Protein AF-A0A3N5NKW2-F1 (afdb_monomer)

Nearest PDB structures (fol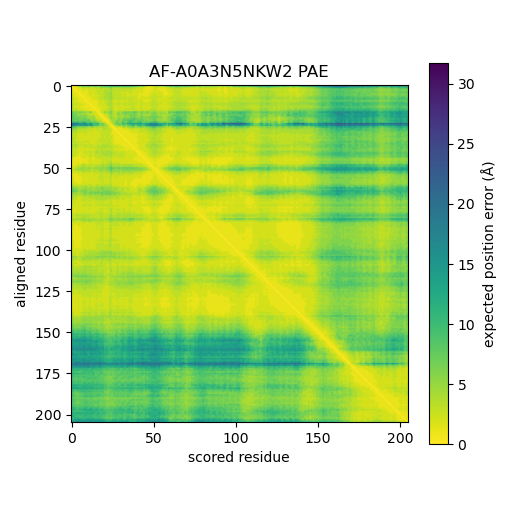dseek):
  5xxs-assembly1_A  TM=6.869E-01  e=3.357E-03  Bacillus subtilis subsp. subtilis str. 168
  2vbq-assembly1_A  TM=6.464E-01  e=7.552E-03  Salmonella enterica
  2pdo-assembly1_A  TM=6.530E-01  e=1.908E-02  Shigella flexneri 2a str. 2457T
  4qvt-assembly2_D  TM=5.833E-01  e=1.272E-02  Escherichia coli K-12

Foldseek 3Di:
DDKDQADPVCLVVVQVVLCVQPLNPCHSVNVVVCVVQCQQPSLQKMFDDDPNDTFKIWTFGDHSPDPAGAETADIDGDPVDPLSLVVSLVNLLVNQVVRVVVPDPDRHYYDGDHDPPLVVDPVSVVSVVSVQSSCVSNPRDDDDDDDDDDDDCVVPDDPDDPVDDDDDDPDCVVQLVVQLVCLVVDPPVVSVVCCVVPNSNVSSD

Solvent-accessible surface area (backbone atoms only — not comparable to full-atom values): 12135 Å² total; per-residue (Å²): 116,50,75,44,71,48,53,85,87,42,51,69,63,48,46,66,48,38,68,64,42,88,70,54,71,50,37,52,67,55,46,53,50,32,40,74,62,40,22,41,37,53,94,38,24,29,34,29,33,44,98,94,36,81,46,30,40,37,39,25,34,24,58,69,88,47,98,51,57,52,33,33,60,44,79,44,54,44,86,88,47,90,57,43,28,63,54,47,14,51,43,47,38,54,48,49,51,52,44,45,74,75,66,44,91,66,78,52,46,79,60,82,67,72,63,88,71,38,82,78,37,71,66,56,39,54,62,48,50,37,49,52,52,8,39,40,71,46,70,52,76,82,87,85,88,79,89,85,82,84,87,57,80,91,77,60,75,80,80,80,64,89,89,62,84,91,74,90,73,98,54,65,69,63,55,34,54,48,42,42,58,57,56,61,86,46,87,49,63,69,60,48,52,42,30,71,76,60,29,56,74,57,65,37,106

Structure (mmCIF, N/CA/C/O backbone):
data_AF-A0A3N5NKW2-F1
#
_entry.id   AF-A0A3N5NKW2-F1
#
loop_
_atom_site.group_PDB
_atom_site.id
_atom_site.type_symbol
_atom_site.label_atom_id
_atom_site.label_alt_id
_atom_site.label_comp_id
_atom_site.label_asym_id
_atom_site.label_entity_id
_atom_site.label_seq_id
_atom_site.pdbx_PDB_ins_code
_atom_site.Cartn_x
_atom_site.Cartn_y
_atom_site.Cartn_z
_atom_site.occupancy
_atom_site.B_iso_or_equiv
_atom_site.auth_seq_id
_atom_site.auth_comp_id
_atom_site.auth_asym_id
_atom_site.auth_atom_id
_atom_site.pdbx_PDB_model_num
ATOM 1 N N . MET A 1 1 ? 8.503 -0.235 -23.842 1.00 88.69 1 MET A N 1
ATOM 2 C CA . MET A 1 1 ? 8.052 -0.048 -22.448 1.00 88.69 1 MET A CA 1
ATOM 3 C C . MET A 1 1 ? 9.092 -0.641 -21.513 1.00 88.69 1 MET A C 1
ATOM 5 O O . MET A 1 1 ? 9.541 -1.749 -21.779 1.00 88.69 1 MET A O 1
ATOM 9 N N . VAL A 1 2 ? 9.480 0.082 -20.465 1.00 95.50 2 VAL A N 1
ATOM 10 C CA . VAL A 1 2 ? 10.465 -0.337 -19.455 1.00 95.50 2 VAL A CA 1
ATOM 11 C C . VAL A 1 2 ? 9.835 -0.191 -18.075 1.00 95.50 2 VAL A C 1
ATOM 13 O O . VAL A 1 2 ? 9.188 0.818 -17.815 1.00 95.50 2 VAL A O 1
ATOM 16 N N . VAL A 1 3 ? 10.021 -1.187 -17.207 1.00 97.62 3 VAL A N 1
ATOM 17 C CA . VAL A 1 3 ? 9.674 -1.104 -15.781 1.00 97.62 3 VAL A CA 1
ATOM 18 C C . VAL A 1 3 ? 10.971 -0.986 -14.991 1.00 97.62 3 VAL A C 1
ATOM 20 O O . VAL A 1 3 ? 11.879 -1.791 -15.195 1.00 97.62 3 VAL A O 1
ATOM 23 N N . ARG A 1 4 ? 11.075 0.020 -14.123 1.00 96.81 4 ARG A N 1
ATOM 24 C CA . ARG A 1 4 ? 12.290 0.316 -13.349 1.00 96.81 4 ARG A CA 1
ATOM 25 C C . ARG A 1 4 ? 11.954 0.932 -11.994 1.00 96.81 4 ARG A C 1
ATOM 27 O O . ARG A 1 4 ? 10.860 1.468 -11.822 1.00 96.81 4 ARG A O 1
ATOM 34 N N . SER A 1 5 ? 12.912 0.905 -11.071 1.00 96.88 5 SER A N 1
ATOM 35 C CA . SER A 1 5 ? 12.858 1.761 -9.887 1.00 96.88 5 SER A CA 1
ATOM 36 C C . SER A 1 5 ? 12.960 3.234 -10.296 1.00 96.88 5 SER A C 1
ATOM 38 O O . SER A 1 5 ? 13.561 3.581 -11.326 1.00 96.88 5 SER A O 1
ATOM 40 N N . ALA A 1 6 ? 12.352 4.103 -9.501 1.00 96.25 6 ALA A N 1
ATOM 41 C CA . ALA A 1 6 ? 12.477 5.538 -9.663 1.00 96.25 6 ALA A CA 1
ATOM 42 C C . ALA A 1 6 ? 13.895 6.017 -9.312 1.00 96.25 6 ALA A C 1
ATOM 44 O O . ALA A 1 6 ? 14.676 5.324 -8.656 1.00 96.25 6 ALA A O 1
ATOM 45 N N . VAL A 1 7 ? 14.221 7.218 -9.776 1.00 95.69 7 VAL A N 1
ATOM 46 C CA . VAL A 1 7 ? 15.420 7.969 -9.392 1.00 95.69 7 VAL A CA 1
ATOM 47 C C . VAL A 1 7 ? 15.018 9.369 -8.942 1.00 95.69 7 VAL A C 1
ATOM 49 O O . VAL A 1 7 ? 13.912 9.820 -9.224 1.00 95.69 7 VAL A O 1
ATOM 52 N N . GLU A 1 8 ? 15.923 10.095 -8.288 1.00 92.69 8 GLU A N 1
ATOM 53 C CA . GLU A 1 8 ? 15.631 11.422 -7.725 1.00 92.69 8 GLU A CA 1
ATOM 54 C C . GLU A 1 8 ? 15.011 12.409 -8.729 1.00 92.69 8 GLU A C 1
ATOM 56 O O . GLU A 1 8 ? 14.120 13.178 -8.378 1.00 92.69 8 GLU A O 1
ATOM 61 N N . SER A 1 9 ? 15.417 12.358 -10.001 1.00 93.00 9 SER A N 1
ATOM 62 C CA . SER A 1 9 ? 14.866 13.225 -11.051 1.00 93.00 9 SER A CA 1
ATOM 63 C C . SER A 1 9 ? 13.426 12.892 -11.461 1.00 93.00 9 SER A C 1
ATOM 65 O O . SER A 1 9 ? 12.826 13.646 -12.223 1.00 93.00 9 SER A O 1
ATOM 67 N N . ASP A 1 10 ? 12.857 11.774 -11.003 1.00 93.25 10 ASP A N 1
ATOM 68 C CA . ASP A 1 10 ? 11.471 11.406 -11.297 1.00 93.25 10 ASP A CA 1
ATOM 69 C C . ASP A 1 10 ? 10.459 12.104 -10.379 1.00 93.25 10 ASP A C 1
ATOM 71 O O . ASP A 1 10 ? 9.272 12.097 -10.691 1.00 93.25 10 ASP A O 1
ATOM 75 N N . HIS A 1 11 ? 10.889 12.737 -9.284 1.00 89.06 11 HIS A N 1
ATOM 76 C CA . HIS A 1 11 ? 9.992 13.290 -8.264 1.00 89.06 11 HIS A CA 1
ATOM 77 C C . HIS A 1 11 ? 8.928 14.251 -8.798 1.00 89.06 11 HIS A C 1
ATOM 79 O O . HIS A 1 11 ? 7.754 14.110 -8.459 1.00 89.06 11 HIS A O 1
ATOM 85 N N . ASP A 1 12 ? 9.298 15.181 -9.678 1.00 88.19 12 ASP A N 1
ATOM 86 C CA . ASP A 1 12 ? 8.335 16.126 -10.257 1.00 88.19 12 ASP A CA 1
ATOM 87 C C . ASP A 1 12 ? 7.308 15.417 -11.146 1.00 88.19 12 ASP A C 1
ATOM 89 O O . ASP A 1 12 ? 6.119 15.747 -11.140 1.00 88.19 12 ASP A O 1
ATOM 93 N N . ARG A 1 13 ? 7.751 14.391 -11.881 1.00 89.12 13 ARG A N 1
ATOM 94 C CA . ARG A 1 13 ? 6.866 13.547 -12.694 1.00 89.12 13 ARG A CA 1
ATOM 95 C C . ARG A 1 13 ? 5.949 12.725 -11.798 1.00 89.12 13 ARG A C 1
ATOM 97 O O . ARG A 1 13 ? 4.785 12.542 -12.148 1.00 89.12 13 ARG A O 1
ATOM 104 N N . ILE A 1 14 ? 6.461 12.284 -10.646 1.00 89.88 14 ILE A N 1
ATOM 105 C CA . ILE A 1 14 ? 5.705 11.524 -9.661 1.00 89.88 14 ILE A CA 1
ATOM 106 C C . ILE A 1 14 ? 4.586 12.377 -9.056 1.00 89.88 14 ILE A C 1
ATOM 108 O O . ILE A 1 14 ? 3.404 12.048 -9.149 1.00 89.88 14 ILE A O 1
ATOM 112 N N . LEU A 1 15 ? 4.946 13.550 -8.543 1.00 87.88 15 LEU A N 1
ATOM 113 C CA . LEU A 1 15 ? 4.010 14.528 -7.994 1.00 87.88 15 LEU A CA 1
ATOM 114 C C . LEU A 1 15 ? 2.903 14.910 -8.983 1.00 87.88 15 LEU A C 1
ATOM 116 O O . LEU A 1 15 ? 1.733 15.000 -8.605 1.00 87.88 15 LEU A O 1
ATOM 120 N N . ALA A 1 16 ? 3.257 15.116 -10.254 1.00 84.44 16 ALA A N 1
ATOM 121 C CA . ALA A 1 16 ? 2.301 15.497 -11.286 1.00 84.44 16 ALA A CA 1
ATOM 122 C C . ALA A 1 16 ? 1.252 14.412 -11.587 1.00 84.44 16 ALA A C 1
ATOM 124 O O . ALA A 1 16 ? 0.147 14.765 -12.017 1.00 84.44 16 ALA A O 1
ATOM 125 N N . PHE A 1 17 ? 1.570 13.123 -11.391 1.00 82.62 17 PHE A N 1
ATOM 126 C CA . PHE A 1 17 ? 0.600 12.039 -11.581 1.00 82.62 17 PHE A CA 1
ATOM 127 C C . PHE A 1 17 ? -0.211 11.756 -10.316 1.00 82.62 17 PHE A C 1
ATOM 129 O O . PHE A 1 17 ? -1.401 11.487 -10.438 1.00 82.62 17 PHE A O 1
ATOM 136 N N . ILE A 1 18 ? 0.392 11.825 -9.122 1.00 81.19 18 ILE A N 1
ATOM 137 C CA . ILE A 1 18 ? -0.292 11.525 -7.850 1.00 81.19 18 ILE A CA 1
ATOM 138 C C . ILE A 1 18 ? -1.518 12.422 -7.683 1.00 81.19 18 ILE A C 1
ATOM 140 O O . ILE A 1 18 ? -2.598 11.957 -7.337 1.00 81.19 18 ILE A O 1
ATOM 144 N N . ALA A 1 19 ? -1.387 13.691 -8.073 1.00 76.75 19 ALA A N 1
ATOM 145 C CA . ALA A 1 19 ? -2.485 14.652 -8.096 1.00 76.75 19 ALA A CA 1
ATOM 146 C C . ALA A 1 19 ? -3.667 14.269 -9.020 1.00 76.75 19 ALA A C 1
ATOM 148 O O . ALA A 1 19 ? -4.689 14.951 -9.004 1.00 76.75 19 ALA A O 1
ATOM 149 N N . ARG A 1 20 ? -3.533 13.230 -9.855 1.00 79.44 20 ARG A N 1
ATOM 150 C CA . ARG A 1 20 ? -4.539 12.772 -10.827 1.00 79.44 20 ARG A CA 1
ATOM 151 C C . ARG A 1 20 ? -5.111 11.391 -10.513 1.00 79.44 20 ARG A C 1
ATOM 153 O O . ARG A 1 20 ? -5.942 10.923 -11.288 1.00 79.44 20 ARG A O 1
ATOM 160 N N . ASP A 1 21 ? -4.657 10.709 -9.461 1.00 81.38 21 ASP A N 1
ATOM 161 C CA . ASP A 1 21 ? -5.207 9.396 -9.114 1.00 81.38 21 ASP A CA 1
ATOM 162 C C . ASP A 1 21 ? -6.668 9.550 -8.649 1.00 81.38 21 ASP A C 1
ATOM 164 O O . ASP A 1 21 ? -6.909 10.224 -7.645 1.00 81.38 21 ASP A O 1
ATOM 168 N N . PRO A 1 22 ? -7.656 8.944 -9.338 1.00 78.44 22 PRO A N 1
ATOM 169 C CA . PRO A 1 22 ? -9.068 9.087 -8.980 1.00 78.44 22 PRO A CA 1
ATOM 170 C C . PRO A 1 22 ? -9.425 8.486 -7.614 1.00 78.44 22 PRO A C 1
ATOM 172 O O . PRO A 1 22 ? -10.429 8.888 -7.027 1.00 78.44 22 PRO A O 1
ATOM 175 N N . ILE A 1 23 ? -8.619 7.549 -7.095 1.00 81.44 23 ILE A N 1
ATOM 176 C CA . ILE A 1 23 ? -8.811 7.001 -5.744 1.00 81.44 23 ILE A CA 1
ATOM 177 C C . ILE A 1 23 ? -8.229 7.946 -4.677 1.00 81.44 23 ILE A C 1
ATOM 179 O O . ILE A 1 23 ? -8.793 8.064 -3.592 1.00 81.44 23 ILE A O 1
ATOM 183 N N . GLY A 1 24 ? -7.165 8.686 -5.014 1.00 63.66 24 GLY A N 1
ATOM 184 C CA . GLY A 1 24 ? -6.829 9.970 -4.388 1.00 63.66 24 GLY A CA 1
ATOM 185 C C . GLY A 1 24 ? -6.471 9.954 -2.901 1.00 63.66 24 GLY A C 1
ATOM 186 O O . GLY A 1 24 ? -6.660 10.972 -2.240 1.00 63.66 24 GLY A O 1
ATOM 187 N N . TRP A 1 25 ? -5.981 8.837 -2.352 1.00 72.31 25 TRP A N 1
ATOM 188 C CA . TRP A 1 25 ? -5.558 8.804 -0.944 1.00 72.31 25 TRP A CA 1
ATOM 189 C C . TRP A 1 25 ? -4.237 9.539 -0.703 1.00 72.31 25 TRP A C 1
ATOM 191 O O . TRP A 1 25 ? -4.099 10.287 0.263 1.00 72.31 25 TRP A O 1
ATOM 201 N N . VAL A 1 26 ? -3.262 9.338 -1.588 1.00 82.62 26 VAL A N 1
ATOM 202 C CA . VAL A 1 26 ? -2.010 10.091 -1.560 1.00 82.62 26 VAL A CA 1
ATOM 203 C C . VAL A 1 26 ? -2.223 11.330 -2.416 1.00 82.62 26 VAL A C 1
ATOM 205 O O . VAL A 1 26 ? -2.318 11.226 -3.632 1.00 82.62 26 VAL A O 1
ATOM 208 N N . ASP A 1 27 ? -2.328 12.499 -1.796 1.00 85.88 27 ASP A N 1
ATOM 209 C CA . ASP A 1 27 ? -2.271 13.775 -2.508 1.00 85.88 27 ASP A CA 1
ATOM 210 C C . ASP A 1 27 ? -0.823 14.291 -2.598 1.00 85.88 27 ASP A C 1
ATOM 212 O O . ASP A 1 27 ? 0.122 13.700 -2.064 1.00 85.88 27 ASP A O 1
ATOM 216 N N . ALA A 1 28 ? -0.624 15.410 -3.300 1.00 87.25 28 ALA A N 1
ATOM 217 C CA . ALA A 1 28 ? 0.707 15.985 -3.483 1.00 87.25 28 ALA A CA 1
ATOM 218 C C . ALA A 1 28 ? 1.377 16.372 -2.150 1.00 87.25 28 ALA A C 1
ATOM 220 O O . ALA A 1 28 ? 2.593 16.241 -2.015 1.00 87.25 28 ALA A O 1
ATOM 221 N N . ASP A 1 29 ? 0.610 16.829 -1.161 1.00 89.75 29 ASP A N 1
ATOM 222 C CA . ASP A 1 29 ? 1.150 17.270 0.129 1.00 89.75 29 ASP A CA 1
ATOM 223 C C . ASP A 1 29 ? 1.523 16.086 1.025 1.00 89.75 29 ASP A C 1
ATOM 225 O O . ASP A 1 29 ? 2.550 16.107 1.709 1.00 89.75 29 ASP A O 1
ATOM 229 N N . THR A 1 30 ? 0.730 15.020 0.987 1.00 90.25 30 THR A N 1
ATOM 230 C CA . THR A 1 30 ? 1.016 13.735 1.628 1.00 90.25 30 THR A CA 1
ATOM 231 C C . THR A 1 30 ? 2.250 13.098 1.013 1.00 90.25 30 THR A C 1
ATOM 233 O O . THR A 1 30 ? 3.154 12.711 1.753 1.00 90.25 30 THR A O 1
ATOM 236 N N . TYR A 1 31 ? 2.361 13.096 -0.319 1.00 90.88 31 TYR A N 1
ATOM 237 C CA . TYR A 1 31 ? 3.562 12.609 -0.986 1.00 90.88 31 TYR A CA 1
ATOM 238 C C . TYR A 1 31 ? 4.813 13.382 -0.560 1.00 90.88 31 TYR A C 1
ATOM 24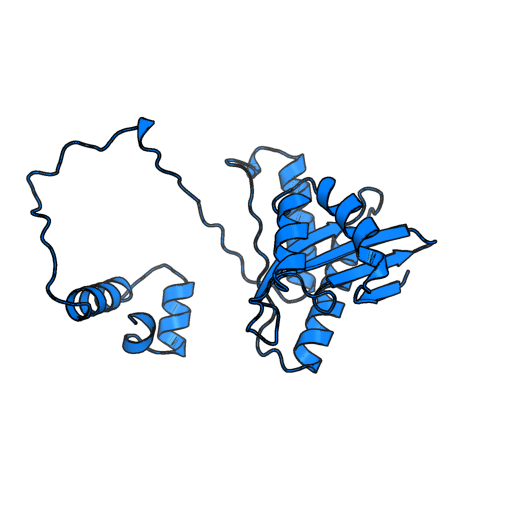0 O O . TYR A 1 31 ? 5.786 12.766 -0.133 1.00 90.88 31 TYR A O 1
ATOM 248 N N . ARG A 1 32 ? 4.796 14.724 -0.601 1.00 91.94 32 ARG A N 1
ATOM 249 C CA . ARG A 1 32 ? 5.953 15.539 -0.175 1.00 91.94 32 ARG A CA 1
ATOM 250 C C . ARG A 1 32 ? 6.321 15.308 1.285 1.00 91.94 32 ARG A C 1
ATOM 252 O O . ARG A 1 32 ? 7.508 15.239 1.604 1.00 91.94 32 ARG A O 1
ATOM 259 N N . ARG A 1 33 ? 5.331 15.183 2.178 1.00 93.56 33 ARG A N 1
ATOM 260 C CA . ARG A 1 33 ? 5.580 14.861 3.593 1.00 93.56 33 ARG A CA 1
ATOM 261 C C . ARG A 1 33 ? 6.301 13.529 3.738 1.00 93.56 33 ARG A C 1
ATOM 263 O O . ARG A 1 33 ? 7.323 13.491 4.416 1.00 93.56 33 ARG A O 1
ATOM 270 N N . TYR A 1 34 ? 5.797 12.471 3.106 1.00 93.62 34 TYR A N 1
ATOM 271 C CA . TYR A 1 34 ? 6.383 11.139 3.242 1.00 93.62 34 TYR A CA 1
ATOM 272 C C . TYR A 1 34 ? 7.701 10.976 2.496 1.00 93.62 34 TYR A C 1
ATOM 274 O O . TYR A 1 34 ? 8.575 10.251 2.962 1.00 93.62 34 TYR A O 1
ATOM 282 N N . GLN A 1 35 ? 7.901 11.702 1.402 1.00 92.56 35 GLN A N 1
ATOM 283 C CA . GLN A 1 35 ? 9.210 11.842 0.776 1.00 92.56 35 GLN A CA 1
ATOM 284 C C . GLN A 1 35 ? 10.199 12.505 1.751 1.00 92.56 35 GLN A C 1
ATOM 286 O O . GLN A 1 35 ? 11.269 11.965 2.011 1.00 92.56 35 GLN A O 1
ATOM 291 N N . THR A 1 36 ? 9.821 13.641 2.351 1.00 93.44 36 THR A N 1
ATOM 292 C CA . THR A 1 36 ? 10.682 14.394 3.285 1.00 93.44 36 THR A CA 1
ATOM 293 C C . THR A 1 36 ? 11.012 13.590 4.542 1.00 93.44 36 THR A C 1
ATOM 295 O O . THR A 1 36 ? 12.128 13.673 5.047 1.00 93.44 36 THR A O 1
ATOM 298 N N . SER A 1 37 ? 10.065 12.798 5.054 1.00 94.00 37 SER A N 1
ATOM 299 C CA . SER A 1 37 ? 10.305 11.933 6.213 1.00 94.00 37 SER A CA 1
ATOM 300 C C . SER A 1 37 ? 11.121 10.682 5.880 1.00 94.00 37 SER A C 1
ATOM 302 O O . SER A 1 37 ? 11.513 9.976 6.804 1.00 94.00 37 SER A O 1
ATOM 304 N N . GLY A 1 38 ? 11.357 10.380 4.598 1.00 92.44 38 GLY A N 1
ATOM 305 C CA . GLY A 1 38 ? 11.975 9.130 4.144 1.00 92.44 38 GLY A CA 1
ATOM 306 C C . GLY A 1 38 ? 11.023 7.930 4.141 1.00 92.44 38 GLY A C 1
ATOM 307 O O . GLY A 1 38 ? 11.448 6.803 3.904 1.00 92.44 38 GLY A O 1
ATOM 308 N N . SER A 1 39 ? 9.731 8.147 4.391 1.00 94.81 39 SER A N 1
ATOM 309 C CA . SER A 1 39 ? 8.722 7.086 4.350 1.00 94.81 39 SER A CA 1
ATOM 310 C C . SER A 1 39 ? 8.408 6.615 2.927 1.00 94.81 39 SER A C 1
ATOM 312 O O . SER A 1 39 ? 8.133 5.433 2.721 1.00 94.81 39 SER A O 1
ATOM 314 N N . TYR A 1 40 ? 8.508 7.523 1.952 1.00 93.44 40 TYR A N 1
ATOM 315 C CA . TYR A 1 40 ? 8.538 7.234 0.516 1.00 93.44 40 TYR A CA 1
ATOM 316 C C . TYR A 1 40 ? 9.969 7.376 -0.002 1.00 93.44 40 TYR A C 1
ATOM 318 O O . TYR A 1 40 ? 10.299 8.324 -0.714 1.00 93.44 40 TYR A O 1
ATOM 326 N N . GLY A 1 41 ? 10.835 6.446 0.404 1.00 91.81 41 GLY A N 1
ATOM 327 C CA . GLY A 1 41 ? 12.175 6.326 -0.165 1.00 91.81 41 GLY A CA 1
ATOM 328 C C . GLY A 1 41 ? 12.105 6.095 -1.675 1.00 91.81 41 GLY A C 1
ATOM 329 O O . GLY A 1 41 ? 11.216 5.396 -2.163 1.00 91.81 41 GLY A O 1
ATOM 330 N N . ILE A 1 42 ? 13.026 6.686 -2.437 1.00 91.94 42 ILE A N 1
ATOM 331 C CA . ILE A 1 42 ? 13.021 6.560 -3.903 1.00 91.94 42 ILE A CA 1
ATOM 332 C C . ILE A 1 42 ? 13.220 5.106 -4.366 1.00 91.94 42 ILE A C 1
ATOM 334 O O . ILE A 1 42 ? 12.685 4.683 -5.389 1.00 91.94 42 ILE A O 1
ATOM 338 N N . ASP A 1 43 ? 13.919 4.318 -3.549 1.00 91.06 43 ASP A N 1
ATOM 339 C CA . ASP A 1 43 ? 14.110 2.871 -3.656 1.00 91.06 43 ASP A CA 1
ATOM 340 C C . ASP A 1 43 ? 12.827 2.061 -3.391 1.00 91.06 43 ASP A C 1
ATOM 342 O O . ASP A 1 43 ? 12.835 0.840 -3.522 1.00 91.06 43 ASP A O 1
ATOM 346 N N . ARG A 1 44 ? 11.723 2.732 -3.040 1.00 94.88 44 ARG A N 1
ATOM 347 C CA . ARG A 1 44 ? 10.387 2.173 -2.772 1.00 94.88 44 ARG A CA 1
ATOM 348 C C . ARG A 1 44 ? 9.362 2.619 -3.812 1.00 94.88 44 ARG A C 1
ATOM 350 O O . ARG A 1 44 ? 8.163 2.560 -3.555 1.00 94.88 44 ARG A O 1
ATOM 357 N N . ILE A 1 45 ? 9.811 3.091 -4.975 1.00 96.06 45 ILE A N 1
ATOM 358 C CA . ILE A 1 45 ? 8.941 3.577 -6.049 1.00 96.06 45 ILE A CA 1
ATOM 359 C C . ILE A 1 45 ? 9.313 2.891 -7.359 1.00 96.06 45 ILE A C 1
ATOM 361 O O . ILE A 1 45 ? 10.472 2.903 -7.772 1.00 96.06 45 ILE A O 1
ATOM 365 N N . TRP A 1 46 ? 8.320 2.312 -8.037 1.00 97.81 46 TRP A N 1
ATOM 366 C CA . TRP A 1 46 ? 8.493 1.726 -9.368 1.00 97.81 46 TRP A CA 1
ATOM 367 C C . TRP A 1 46 ? 7.656 2.453 -10.400 1.00 97.81 46 TRP A C 1
ATOM 369 O O . TRP A 1 46 ? 6.530 2.877 -10.144 1.00 97.81 46 TRP A O 1
ATOM 379 N N . LEU A 1 47 ? 8.223 2.556 -11.596 1.00 97.44 47 LEU A N 1
ATOM 380 C CA . LEU A 1 47 ? 7.670 3.267 -12.734 1.00 97.44 47 LEU A CA 1
ATOM 381 C C . LEU A 1 47 ? 7.618 2.325 -13.934 1.00 97.44 47 LEU A C 1
ATOM 383 O O . LEU A 1 47 ? 8.556 1.559 -14.169 1.00 97.44 47 LEU A O 1
ATOM 387 N N . ALA A 1 48 ? 6.550 2.414 -14.723 1.00 97.50 48 ALA A N 1
ATOM 388 C CA . ALA A 1 48 ? 6.539 1.917 -16.092 1.00 97.50 48 ALA A CA 1
ATOM 389 C C . ALA A 1 48 ? 6.558 3.093 -17.061 1.00 97.50 48 ALA A C 1
ATOM 391 O O . ALA A 1 48 ? 5.753 4.014 -16.936 1.00 97.50 48 ALA A O 1
ATOM 392 N N . GLU A 1 49 ? 7.437 3.043 -18.053 1.00 95.56 49 GLU A N 1
ATOM 393 C CA . GLU A 1 49 ? 7.632 4.123 -19.015 1.00 95.56 49 GLU A CA 1
ATOM 394 C C . GLU A 1 49 ? 7.628 3.610 -20.452 1.00 95.56 49 GLU A C 1
ATOM 396 O O . GLU A 1 49 ? 8.080 2.500 -20.747 1.00 95.56 49 GLU A O 1
ATOM 401 N N . GLY A 1 50 ? 7.148 4.437 -21.373 1.00 93.56 50 GLY A N 1
ATOM 402 C CA . GLY A 1 50 ? 7.184 4.185 -22.809 1.00 93.56 50 GLY A CA 1
ATOM 403 C C . GLY A 1 50 ? 7.131 5.502 -23.566 1.00 93.56 50 GLY A C 1
ATOM 404 O O . GLY A 1 50 ? 6.400 6.402 -23.169 1.00 93.56 50 GLY A O 1
ATOM 405 N N . ASP A 1 51 ? 7.948 5.632 -24.611 1.00 89.69 51 ASP A N 1
ATOM 406 C CA . ASP A 1 51 ? 7.981 6.812 -25.488 1.00 89.69 51 ASP A CA 1
ATOM 407 C C . ASP A 1 51 ? 8.145 8.145 -24.729 1.00 89.69 51 ASP A C 1
ATOM 409 O O . ASP A 1 51 ? 7.509 9.151 -25.032 1.00 89.69 51 ASP A O 1
ATOM 413 N N . GLY A 1 52 ? 8.982 8.139 -23.683 1.00 85.94 52 GLY A N 1
ATOM 414 C CA . GLY A 1 52 ? 9.236 9.305 -22.828 1.00 85.94 52 GLY A CA 1
ATOM 415 C C . GLY A 1 52 ? 8.093 9.666 -21.869 1.00 85.94 52 GLY A C 1
ATOM 416 O O . GLY A 1 52 ? 8.202 10.645 -21.133 1.00 85.94 52 GLY A O 1
ATOM 417 N N . ARG A 1 53 ? 7.009 8.883 -21.838 1.00 89.44 53 ARG A N 1
ATOM 418 C CA . ARG A 1 53 ? 5.869 9.067 -20.933 1.00 89.44 53 ARG A CA 1
ATOM 419 C C . ARG A 1 53 ? 5.905 8.077 -19.779 1.00 89.44 53 ARG A C 1
ATOM 421 O O . ARG A 1 53 ? 6.309 6.926 -19.935 1.00 89.44 53 ARG A O 1
ATOM 428 N N . LEU A 1 54 ? 5.434 8.539 -18.623 1.00 92.38 54 LEU A N 1
ATOM 429 C CA . LEU A 1 54 ? 5.103 7.664 -17.506 1.00 92.38 54 LEU A CA 1
ATOM 430 C C . LEU A 1 54 ? 3.745 7.011 -17.786 1.00 92.38 54 LEU A C 1
ATOM 432 O O . LEU A 1 54 ? 2.782 7.712 -18.077 1.00 92.38 54 LEU A O 1
ATOM 436 N N . LEU A 1 55 ? 3.691 5.685 -17.726 1.00 95.25 55 LEU A N 1
ATOM 437 C CA . LEU A 1 55 ? 2.503 4.882 -18.025 1.00 95.25 55 LEU A CA 1
ATOM 438 C C . LEU A 1 55 ? 1.885 4.277 -16.762 1.00 95.25 55 LEU A C 1
ATOM 440 O O . LEU A 1 55 ? 0.686 4.025 -16.727 1.00 95.25 55 LEU A O 1
ATOM 444 N N . ALA A 1 56 ? 2.698 4.021 -15.737 1.00 95.31 56 ALA A N 1
ATOM 445 C CA . ALA A 1 56 ? 2.240 3.550 -14.437 1.00 95.31 56 ALA A CA 1
ATOM 446 C C . ALA A 1 56 ? 3.246 3.898 -13.339 1.00 95.31 56 ALA A C 1
ATOM 448 O O . ALA A 1 56 ? 4.441 4.034 -13.614 1.00 95.31 56 ALA A O 1
ATOM 449 N N . CYS A 1 57 ? 2.773 3.989 -12.101 1.00 95.38 57 CYS A N 1
ATOM 450 C CA . CYS A 1 57 ? 3.614 4.141 -10.924 1.00 95.38 57 CYS A CA 1
ATOM 451 C C . CYS A 1 57 ? 3.032 3.380 -9.734 1.00 95.38 57 CYS A C 1
ATOM 453 O O . CYS A 1 57 ? 1.816 3.345 -9.551 1.00 95.38 57 CYS A O 1
ATOM 455 N N . ALA A 1 58 ? 3.913 2.789 -8.935 1.00 95.75 58 ALA A N 1
ATOM 456 C CA . ALA A 1 58 ? 3.599 2.235 -7.633 1.00 95.75 58 ALA A CA 1
ATOM 457 C C . ALA A 1 58 ? 4.498 2.881 -6.571 1.00 95.75 58 ALA A C 1
ATOM 459 O O . ALA A 1 58 ? 5.713 2.968 -6.771 1.00 95.75 58 ALA A O 1
ATOM 460 N N . VAL A 1 59 ? 3.900 3.327 -5.467 1.00 95.31 59 VAL A N 1
ATOM 461 C CA . VAL A 1 59 ? 4.591 3.958 -4.333 1.00 95.31 59 VAL A CA 1
ATOM 462 C C . VAL A 1 59 ? 4.308 3.141 -3.086 1.00 95.31 59 VAL A C 1
ATOM 464 O O . VAL A 1 59 ? 3.151 3.010 -2.675 1.00 95.31 59 VAL A O 1
ATOM 467 N N . TRP A 1 60 ? 5.367 2.616 -2.480 1.00 96.50 60 TRP A N 1
ATOM 468 C CA . TRP A 1 60 ? 5.269 1.894 -1.225 1.00 96.50 60 TRP A CA 1
ATOM 469 C C . TRP A 1 60 ? 5.743 2.752 -0.049 1.00 96.50 60 TRP A C 1
ATOM 471 O O . TRP A 1 60 ? 6.830 3.330 -0.062 1.00 96.50 60 TRP A O 1
ATOM 481 N N . TYR A 1 61 ? 4.925 2.780 0.994 1.00 95.88 61 TYR A N 1
ATOM 482 C CA . TYR A 1 61 ? 5.252 3.280 2.316 1.00 95.88 61 TYR A CA 1
ATOM 483 C C . TYR A 1 61 ? 6.103 2.277 3.093 1.00 95.88 61 TYR A C 1
ATOM 485 O O . TYR A 1 61 ? 5.846 1.071 3.105 1.00 95.88 61 TYR A O 1
ATOM 493 N N . GLY A 1 62 ? 7.050 2.795 3.863 1.00 94.62 62 GLY A N 1
ATOM 494 C CA . GLY A 1 62 ? 7.548 2.110 5.050 1.00 94.62 62 GLY A CA 1
ATOM 495 C C . GLY A 1 62 ? 7.977 3.122 6.101 1.00 94.62 62 GLY A C 1
ATOM 496 O O . GLY A 1 62 ? 8.169 4.302 5.800 1.00 94.62 62 GLY A O 1
ATOM 497 N N . SER A 1 63 ? 8.165 2.667 7.337 1.00 91.50 63 SER A N 1
ATOM 498 C CA . SER A 1 63 ? 8.792 3.519 8.345 1.00 91.50 63 SER A CA 1
ATOM 499 C C . SER A 1 63 ? 10.186 3.944 7.852 1.00 91.50 63 SER A C 1
ATOM 501 O O . SER A 1 63 ? 10.865 3.156 7.183 1.00 91.50 63 SER A O 1
ATOM 503 N N . PRO A 1 64 ? 10.665 5.152 8.196 1.00 88.50 64 PRO A N 1
ATOM 504 C CA . PRO A 1 64 ? 12.059 5.533 7.959 1.00 88.50 64 PRO A CA 1
ATOM 505 C C . PRO A 1 64 ? 13.055 4.627 8.703 1.00 88.50 64 PRO A C 1
ATOM 507 O O . PRO A 1 64 ? 14.242 4.631 8.402 1.00 88.50 64 PRO A O 1
ATOM 510 N N . THR A 1 65 ? 12.577 3.862 9.690 1.00 88.38 65 THR A N 1
ATOM 511 C CA . THR A 1 65 ? 13.377 2.935 10.502 1.00 88.38 65 THR A CA 1
ATOM 512 C C . THR A 1 65 ? 13.288 1.477 10.051 1.00 88.38 65 THR A C 1
ATOM 514 O O . THR A 1 65 ? 13.905 0.628 10.687 1.00 88.38 65 THR A O 1
ATOM 517 N N . THR A 1 66 ? 12.498 1.155 9.020 1.00 88.44 66 THR A N 1
ATOM 518 C CA . THR A 1 66 ? 12.384 -0.214 8.491 1.00 88.44 66 THR A CA 1
ATOM 519 C C . THR A 1 66 ? 13.140 -0.338 7.179 1.00 88.44 66 THR A C 1
ATOM 521 O O . THR A 1 66 ? 13.030 0.537 6.323 1.00 88.44 66 THR A O 1
ATOM 524 N N . ASP A 1 67 ? 13.848 -1.450 6.991 1.00 89.44 67 ASP A N 1
ATOM 525 C CA . ASP A 1 67 ? 14.658 -1.698 5.787 1.00 89.44 67 ASP A CA 1
ATOM 526 C C . ASP A 1 67 ? 13.810 -1.984 4.539 1.00 89.44 67 ASP A C 1
ATOM 528 O O . ASP A 1 67 ? 14.254 -1.791 3.408 1.00 89.44 67 ASP A O 1
ATOM 532 N N . HIS A 1 68 ? 12.563 -2.416 4.735 1.00 93.00 68 HIS A N 1
ATOM 533 C CA . HIS A 1 68 ? 11.646 -2.785 3.663 1.00 93.00 68 HIS A CA 1
ATOM 534 C C . HIS A 1 68 ? 10.320 -2.024 3.776 1.00 93.00 68 HIS A C 1
ATOM 536 O O . HIS A 1 68 ? 9.920 -1.642 4.885 1.00 93.00 68 HIS A O 1
ATOM 542 N N . PRO A 1 69 ? 9.634 -1.780 2.644 1.00 95.25 69 PRO A N 1
ATOM 543 C CA . PRO A 1 69 ? 8.289 -1.233 2.671 1.00 95.25 69 PRO A CA 1
ATOM 544 C C . PRO A 1 69 ? 7.298 -2.206 3.309 1.00 95.25 69 PRO A C 1
ATOM 546 O O . PRO A 1 69 ? 7.482 -3.421 3.278 1.00 95.25 69 PRO A O 1
ATOM 549 N N . LEU A 1 70 ? 6.220 -1.641 3.844 1.00 94.19 70 LEU A N 1
ATOM 550 C CA . LEU A 1 70 ? 5.158 -2.365 4.539 1.00 94.19 70 LEU A CA 1
ATOM 551 C C . LEU A 1 70 ? 3.831 -2.293 3.783 1.00 94.19 70 LEU A C 1
ATOM 553 O O . LEU A 1 70 ? 3.080 -3.263 3.771 1.00 94.19 70 LEU A O 1
ATOM 557 N N . ILE A 1 71 ? 3.550 -1.154 3.143 1.00 95.25 71 ILE A N 1
ATOM 558 C CA . ILE A 1 71 ? 2.243 -0.863 2.548 1.00 95.25 71 ILE A CA 1
ATOM 559 C C . ILE A 1 71 ? 2.452 -0.257 1.160 1.00 95.25 71 ILE A C 1
ATOM 561 O O . ILE A 1 71 ? 3.285 0.622 0.975 1.00 95.25 71 ILE A O 1
ATOM 565 N N . LEU A 1 72 ? 1.716 -0.728 0.163 1.00 96.12 72 LEU A N 1
ATOM 566 C CA . LEU A 1 72 ? 1.512 -0.057 -1.111 1.00 96.12 72 LEU A CA 1
ATOM 567 C C . LEU A 1 72 ? 0.426 1.004 -0.913 1.00 96.12 72 LEU A C 1
ATOM 569 O O . LEU A 1 72 ? -0.736 0.660 -0.710 1.00 96.12 72 LEU A O 1
ATOM 573 N N . ASP A 1 73 ? 0.797 2.277 -1.000 1.00 92.88 73 ASP A N 1
ATOM 574 C CA . ASP A 1 73 ? -0.139 3.390 -0.792 1.00 92.88 73 ASP A CA 1
ATOM 575 C C . ASP A 1 73 ? -0.761 3.877 -2.102 1.00 92.88 73 ASP A C 1
ATOM 577 O O . ASP A 1 73 ? -1.890 4.366 -2.130 1.00 92.88 73 ASP A O 1
ATOM 581 N N . CYS A 1 74 ? -0.026 3.762 -3.210 1.00 92.75 74 CYS A N 1
ATOM 582 C CA . CYS A 1 74 ? -0.487 4.227 -4.510 1.00 92.75 74 CYS A CA 1
ATOM 583 C C . CYS A 1 74 ? -0.118 3.227 -5.600 1.00 92.75 74 CYS A C 1
ATOM 585 O O . CYS A 1 74 ? 1.036 2.825 -5.721 1.00 92.75 74 CYS A O 1
ATOM 587 N N . LEU A 1 75 ? -1.103 2.879 -6.428 1.00 94.62 75 LEU A N 1
ATOM 588 C CA . LEU A 1 75 ? -0.901 2.261 -7.732 1.00 94.62 75 LEU A CA 1
ATOM 589 C C . LEU A 1 75 ? -1.711 3.062 -8.738 1.00 94.62 75 LEU A C 1
ATOM 591 O O . LEU A 1 75 ? -2.943 3.096 -8.679 1.00 94.62 75 LEU A O 1
ATOM 595 N N . TRP A 1 76 ? -1.007 3.674 -9.674 1.00 93.88 76 TRP A N 1
ATOM 596 C CA . TRP A 1 76 ? -1.576 4.475 -10.738 1.00 93.88 76 TRP A CA 1
ATOM 597 C C . TRP A 1 76 ? -1.194 3.886 -12.092 1.00 93.88 76 TRP A C 1
ATOM 599 O O . TRP A 1 76 ? -0.069 3.424 -12.292 1.00 93.88 76 TRP A O 1
ATOM 609 N N . VAL A 1 77 ? -2.137 3.916 -13.029 1.00 94.44 77 VAL A N 1
ATOM 610 C CA . VAL A 1 77 ? -1.915 3.583 -14.436 1.00 94.44 77 VAL A CA 1
ATOM 611 C C . VAL A 1 77 ? -2.638 4.628 -15.279 1.00 94.44 77 VAL A C 1
ATOM 613 O O . VAL A 1 77 ? -3.799 4.934 -14.994 1.00 94.44 77 VAL A O 1
ATOM 616 N N . ASP A 1 78 ? -1.953 5.150 -16.298 1.00 92.12 78 ASP A N 1
ATOM 617 C CA . ASP A 1 78 ? -2.486 6.137 -17.241 1.00 92.12 78 ASP A CA 1
ATOM 618 C C . ASP A 1 78 ? -3.829 5.652 -17.824 1.00 92.12 78 ASP A C 1
ATOM 620 O O . ASP A 1 78 ? -3.997 4.475 -18.158 1.00 92.12 78 ASP A O 1
ATOM 624 N N . SER A 1 79 ? -4.812 6.554 -17.892 1.00 90.12 79 SER A N 1
ATOM 625 C CA . SER A 1 79 ? -6.176 6.256 -18.345 1.00 90.12 79 SER A CA 1
ATOM 626 C C . SER A 1 79 ? -6.238 5.779 -19.793 1.00 90.12 79 SER A C 1
ATOM 628 O O . SER A 1 79 ? -7.158 5.043 -20.143 1.00 90.12 79 SER A O 1
ATOM 630 N N . ASP A 1 80 ? -5.257 6.155 -20.618 1.00 91.31 80 ASP A N 1
ATOM 631 C CA . ASP A 1 80 ? -5.179 5.758 -22.025 1.00 91.31 80 ASP A CA 1
ATOM 632 C C . ASP A 1 80 ? -4.739 4.287 -22.184 1.00 91.31 80 ASP A C 1
ATOM 634 O O . ASP A 1 80 ? -4.833 3.703 -23.268 1.00 91.31 80 ASP A O 1
ATOM 638 N N . ILE A 1 81 ? -4.264 3.646 -21.109 1.00 93.94 81 ILE A N 1
ATOM 639 C CA . ILE A 1 81 ? -3.835 2.247 -21.125 1.00 93.94 81 ILE A CA 1
ATOM 640 C C . ILE A 1 81 ? -5.048 1.326 -20.991 1.00 93.94 81 ILE A C 1
ATOM 642 O O . ILE A 1 81 ? -5.549 1.080 -19.899 1.00 93.94 81 ILE A O 1
ATOM 646 N N . GLY A 1 82 ? -5.467 0.703 -22.096 1.00 92.25 82 GLY A N 1
ATOM 647 C CA . GLY A 1 82 ? -6.590 -0.247 -22.087 1.00 92.25 82 GLY A CA 1
ATOM 648 C C . GLY A 1 82 ? -6.379 -1.492 -21.205 1.00 92.25 82 GLY A C 1
ATOM 649 O O . GLY A 1 82 ? -7.343 -2.089 -20.737 1.00 92.25 82 GLY A O 1
ATOM 650 N N . ALA A 1 83 ? -5.128 -1.878 -20.932 1.00 95.06 83 ALA A N 1
ATOM 651 C CA . ALA A 1 83 ? -4.775 -3.048 -20.121 1.00 95.06 83 ALA A CA 1
ATOM 652 C C . ALA A 1 83 ? -4.234 -2.670 -18.724 1.00 95.06 83 ALA A C 1
ATOM 654 O O . ALA A 1 83 ? -3.192 -3.186 -18.306 1.00 95.06 83 ALA A O 1
ATOM 655 N N . LYS A 1 84 ? -4.929 -1.777 -17.992 1.00 96.69 84 LYS A N 1
ATOM 656 C CA . LYS A 1 84 ? -4.466 -1.233 -16.693 1.00 96.69 84 LYS A CA 1
ATOM 657 C C . LYS A 1 84 ? -4.020 -2.314 -15.709 1.00 96.69 84 LYS A C 1
ATOM 659 O O . LYS A 1 84 ? -2.922 -2.240 -15.166 1.00 96.69 84 LYS A O 1
ATOM 664 N N . ALA A 1 85 ? -4.832 -3.359 -15.536 1.00 98.31 85 ALA A N 1
ATOM 665 C CA . ALA A 1 85 ? -4.540 -4.447 -14.604 1.00 98.31 85 ALA A CA 1
ATOM 666 C C . ALA A 1 85 ? -3.236 -5.194 -14.933 1.00 98.31 85 ALA A C 1
ATOM 668 O O . ALA A 1 85 ? -2.453 -5.507 -14.037 1.00 98.31 85 ALA A O 1
ATOM 669 N N . ALA A 1 86 ? -2.976 -5.452 -16.219 1.00 98.38 86 ALA A N 1
ATOM 670 C CA . ALA A 1 86 ? -1.775 -6.159 -16.650 1.00 98.38 86 ALA A CA 1
ATOM 671 C C . ALA A 1 86 ? -0.512 -5.318 -16.416 1.00 98.38 86 ALA A C 1
ATOM 673 O O . ALA A 1 86 ? 0.483 -5.839 -15.906 1.00 98.38 86 ALA A O 1
ATOM 674 N N . LEU A 1 87 ? -0.566 -4.021 -16.746 1.00 98.19 87 LEU A N 1
ATOM 675 C CA . LEU A 1 87 ? 0.549 -3.102 -16.526 1.00 98.19 87 LEU A CA 1
ATOM 676 C C . LEU A 1 87 ? 0.800 -2.870 -15.033 1.00 98.19 87 LEU A C 1
ATOM 678 O O . LEU A 1 87 ? 1.932 -3.023 -14.580 1.00 98.19 87 LEU A O 1
ATOM 682 N N . GLY A 1 88 ? -0.251 -2.584 -14.260 1.00 98.06 88 GLY A N 1
ATOM 683 C CA . GLY A 1 88 ? -0.156 -2.430 -12.810 1.00 98.06 88 GLY A CA 1
ATOM 684 C C . GLY A 1 88 ? 0.442 -3.673 -12.153 1.00 98.06 88 GLY A C 1
ATOM 685 O O . GLY A 1 88 ? 1.413 -3.571 -11.411 1.00 98.06 88 GLY A O 1
ATOM 686 N N . GLY A 1 89 ? -0.038 -4.865 -12.517 1.00 98.56 89 GLY A N 1
ATOM 687 C CA . GLY A 1 89 ? 0.517 -6.124 -12.021 1.00 98.56 89 GLY A CA 1
ATOM 688 C C . GLY A 1 89 ? 1.994 -6.325 -12.381 1.00 98.56 89 GLY A C 1
ATOM 689 O O . GLY A 1 89 ? 2.748 -6.872 -11.581 1.00 98.56 89 GLY A O 1
ATOM 690 N N . ALA A 1 90 ? 2.438 -5.873 -13.559 1.00 98.50 90 ALA A N 1
ATOM 691 C CA . ALA A 1 90 ? 3.848 -5.937 -13.946 1.00 98.50 90 ALA A CA 1
ATOM 692 C C . ALA A 1 90 ? 4.732 -5.012 -13.095 1.00 98.50 90 ALA A C 1
ATOM 694 O O . ALA A 1 90 ? 5.808 -5.436 -12.673 1.00 98.50 90 ALA A O 1
ATOM 695 N N . VAL A 1 91 ? 4.267 -3.792 -12.803 1.00 98.44 91 VAL A N 1
ATOM 696 C CA . VAL A 1 91 ? 4.960 -2.853 -11.903 1.00 98.44 91 VAL A CA 1
ATOM 697 C C . VAL A 1 91 ? 5.056 -3.428 -10.491 1.00 98.44 91 VAL A C 1
ATOM 699 O O . VAL A 1 91 ? 6.144 -3.455 -9.920 1.00 98.44 91 VAL A O 1
ATOM 702 N N . LEU A 1 92 ? 3.951 -3.964 -9.963 1.00 98.62 92 LEU A N 1
ATOM 703 C CA . LEU A 1 92 ? 3.926 -4.578 -8.635 1.00 98.62 92 LEU A CA 1
ATOM 704 C C . LEU A 1 92 ? 4.876 -5.772 -8.531 1.00 98.62 92 LEU A C 1
ATOM 706 O O . LEU A 1 92 ? 5.691 -5.825 -7.616 1.00 98.62 92 LEU A O 1
ATOM 710 N N . ARG A 1 93 ? 4.833 -6.706 -9.492 1.00 98.56 93 ARG A N 1
ATOM 711 C CA . ARG A 1 93 ? 5.745 -7.862 -9.504 1.00 98.56 93 ARG A CA 1
ATOM 712 C C . ARG A 1 93 ? 7.213 -7.442 -9.545 1.00 98.56 93 ARG A C 1
ATOM 714 O O . ARG A 1 93 ? 8.027 -8.086 -8.893 1.00 98.56 93 ARG A O 1
ATOM 721 N N . ALA A 1 94 ? 7.551 -6.389 -10.290 1.00 98.44 94 ALA A N 1
ATOM 722 C CA . ALA A 1 94 ? 8.920 -5.887 -10.355 1.00 98.44 94 ALA A CA 1
ATOM 723 C C . ALA A 1 94 ? 9.394 -5.323 -9.004 1.00 98.44 94 ALA A C 1
ATOM 725 O O . ALA A 1 94 ? 10.491 -5.666 -8.567 1.00 98.44 94 ALA A O 1
ATOM 726 N N . GLY A 1 95 ? 8.562 -4.519 -8.332 1.00 98.06 95 GLY A N 1
ATOM 727 C CA . GLY A 1 95 ? 8.859 -4.004 -6.990 1.00 98.06 95 GLY A CA 1
ATOM 728 C C . GLY A 1 95 ? 8.969 -5.119 -5.952 1.00 98.06 95 GLY A C 1
ATOM 729 O O . GLY A 1 95 ? 9.988 -5.241 -5.277 1.00 98.06 95 GLY A O 1
ATOM 730 N N . HIS A 1 96 ? 7.974 -6.008 -5.891 1.00 98.25 96 HIS A N 1
ATOM 731 C CA . HIS A 1 96 ? 7.966 -7.135 -4.953 1.00 98.25 96 HIS A CA 1
ATOM 732 C C . HIS A 1 96 ? 9.191 -8.042 -5.130 1.00 98.25 96 HIS A C 1
ATOM 734 O O . HIS A 1 96 ? 9.834 -8.391 -4.143 1.00 98.25 96 HIS A O 1
ATOM 740 N N . ALA A 1 97 ? 9.567 -8.369 -6.372 1.00 97.62 97 ALA A N 1
ATOM 741 C CA . ALA A 1 97 ? 10.753 -9.180 -6.644 1.00 97.62 97 ALA A CA 1
ATOM 742 C C . ALA A 1 97 ? 12.048 -8.501 -6.166 1.00 97.62 97 ALA A C 1
ATOM 744 O O . ALA A 1 97 ? 12.940 -9.178 -5.650 1.00 97.62 97 ALA A O 1
ATOM 745 N N . ALA A 1 98 ? 12.155 -7.176 -6.304 1.00 97.12 98 ALA A N 1
ATOM 746 C CA . ALA A 1 98 ? 13.303 -6.423 -5.810 1.00 97.12 98 ALA A CA 1
ATOM 747 C C . ALA A 1 98 ? 13.369 -6.423 -4.275 1.00 97.12 98 ALA A C 1
ATOM 749 O O . ALA A 1 98 ? 14.432 -6.701 -3.724 1.00 97.12 98 ALA A O 1
ATOM 750 N N . PHE A 1 99 ? 12.242 -6.199 -3.590 1.00 96.50 99 PHE A N 1
ATOM 751 C CA . PHE A 1 99 ? 12.176 -6.250 -2.124 1.00 96.50 99 PHE A CA 1
ATOM 752 C C . PHE A 1 99 ? 12.514 -7.641 -1.583 1.00 96.50 99 PHE A C 1
ATOM 754 O O . PHE A 1 99 ? 13.289 -7.779 -0.643 1.00 96.50 99 PHE A O 1
ATOM 761 N N . GLN A 1 100 ? 11.989 -8.696 -2.207 1.00 96.50 100 GLN A N 1
ATOM 762 C CA . GLN A 1 100 ? 12.311 -10.072 -1.824 1.00 96.50 100 GLN A CA 1
ATOM 763 C C . GLN A 1 100 ? 13.795 -10.385 -2.042 1.00 96.50 100 GLN A C 1
ATOM 765 O O . GLN A 1 100 ? 14.430 -11.004 -1.191 1.00 96.50 100 GLN A O 1
ATOM 770 N N . SER A 1 101 ? 14.375 -9.909 -3.147 1.00 96.56 101 SER A N 1
ATOM 771 C CA . SER A 1 101 ? 15.807 -10.079 -3.432 1.00 96.56 101 SER A CA 1
ATOM 772 C C . SER A 1 101 ? 16.703 -9.330 -2.440 1.00 96.56 101 SER A C 1
ATOM 774 O O . SER A 1 101 ? 17.843 -9.742 -2.235 1.00 96.56 101 SER A O 1
ATOM 776 N N . SER A 1 102 ? 16.205 -8.257 -1.815 1.00 94.62 102 SER A N 1
ATOM 777 C CA . SER A 1 102 ? 16.911 -7.524 -0.759 1.00 94.62 102 SER A CA 1
ATOM 778 C C . SER A 1 102 ? 16.62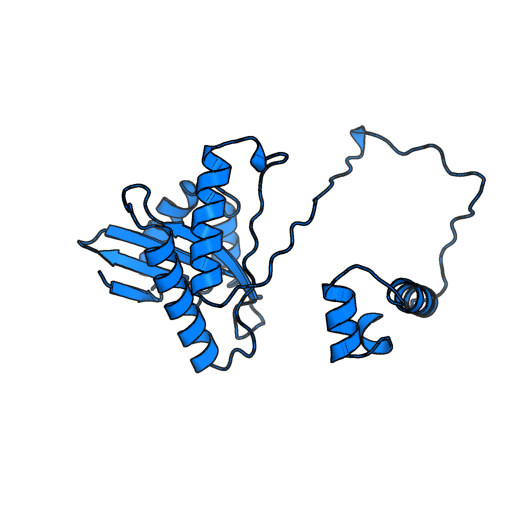9 -8.038 0.658 1.00 94.62 102 SER A C 1
ATOM 780 O O . SER A 1 102 ? 17.216 -7.515 1.601 1.00 94.62 102 SER A O 1
ATOM 782 N N . GLY A 1 103 ? 15.808 -9.084 0.816 1.00 96.06 103 GLY A N 1
ATOM 783 C CA . GLY A 1 103 ? 15.586 -9.768 2.095 1.00 96.06 103 GLY A CA 1
ATOM 784 C C . GLY A 1 103 ? 14.203 -9.579 2.723 1.00 96.06 103 GLY A C 1
ATOM 785 O O . GLY A 1 103 ? 13.969 -10.114 3.811 1.00 96.06 103 GLY A O 1
ATOM 786 N N . ALA A 1 104 ? 13.271 -8.886 2.059 1.00 94.62 104 ALA A N 1
ATOM 787 C CA . ALA A 1 104 ? 11.917 -8.711 2.575 1.00 94.62 104 ALA A CA 1
ATOM 788 C C . ALA A 1 104 ? 11.213 -10.065 2.755 1.00 94.62 104 ALA A C 1
ATOM 790 O O . ALA A 1 104 ? 11.103 -10.860 1.820 1.00 94.62 104 ALA A O 1
ATOM 791 N N . GLN A 1 105 ? 10.719 -10.312 3.969 1.00 91.38 105 GLN A N 1
ATOM 792 C CA . GLN A 1 105 ? 10.044 -11.566 4.329 1.00 91.38 105 GLN A CA 1
ATOM 793 C C . GLN A 1 105 ? 8.581 -11.604 3.873 1.00 91.38 105 GLN A C 1
ATOM 795 O O . GLN A 1 105 ? 8.017 -12.679 3.672 1.00 91.38 105 GLN A O 1
ATOM 800 N N . HIS A 1 106 ? 7.973 -10.432 3.685 1.00 90.31 106 HIS A N 1
ATOM 801 C CA . HIS A 1 106 ? 6.567 -10.285 3.332 1.00 90.31 106 HIS A CA 1
ATOM 802 C C . HIS A 1 106 ? 6.408 -9.359 2.130 1.00 90.31 106 HIS A C 1
ATOM 804 O O . HIS A 1 106 ? 7.204 -8.443 1.916 1.00 90.31 106 HIS A O 1
ATOM 810 N N . ILE A 1 107 ? 5.370 -9.618 1.338 1.00 94.50 107 ILE A N 1
ATOM 811 C CA . ILE A 1 107 ? 4.942 -8.706 0.280 1.00 94.50 107 ILE A CA 1
ATOM 812 C C . ILE A 1 107 ? 4.150 -7.574 0.950 1.00 94.50 107 ILE A C 1
ATOM 814 O O . ILE A 1 107 ? 3.247 -7.891 1.725 1.00 94.50 107 ILE A O 1
ATOM 818 N N . PRO A 1 108 ? 4.450 -6.293 0.661 1.00 96.12 108 PRO A N 1
ATOM 819 C CA . PRO A 1 108 ? 3.700 -5.173 1.217 1.00 96.12 108 PRO A CA 1
ATOM 820 C C . PRO A 1 108 ? 2.200 -5.274 0.931 1.00 96.12 108 PRO A C 1
ATOM 822 O O . PRO A 1 108 ? 1.800 -5.560 -0.201 1.00 96.12 108 PRO A O 1
ATOM 825 N N . GLU A 1 109 ? 1.372 -5.000 1.934 1.00 95.00 109 GLU A N 1
ATOM 826 C CA . GLU A 1 109 ? -0.085 -4.994 1.784 1.00 95.00 109 GLU A CA 1
ATOM 827 C C . GLU A 1 109 ? -0.539 -3.864 0.865 1.00 95.00 109 GLU A C 1
ATOM 829 O O . GLU A 1 109 ? 0.112 -2.829 0.794 1.00 95.00 109 GLU A O 1
ATOM 834 N N . TYR A 1 110 ? -1.679 -4.015 0.187 1.00 95.50 110 TYR A N 1
ATOM 835 C CA . TYR A 1 110 ? -2.257 -2.919 -0.588 1.00 95.50 110 TYR A CA 1
ATOM 836 C C . TYR A 1 110 ? -3.459 -2.312 0.125 1.00 95.50 110 TYR A C 1
ATOM 838 O O . TYR A 1 110 ? -4.518 -2.935 0.199 1.00 95.50 110 TYR A O 1
ATOM 846 N N . HIS A 1 111 ? -3.304 -1.084 0.624 1.00 92.06 111 HIS A N 1
ATOM 847 C CA . HIS A 1 111 ? -4.382 -0.350 1.277 1.00 92.06 111 HIS A CA 1
ATOM 848 C C . HIS A 1 111 ? -5.041 0.628 0.304 1.00 92.06 111 HIS A C 1
ATOM 850 O O . HIS A 1 111 ? -4.389 1.467 -0.314 1.00 92.06 111 HIS A O 1
ATOM 856 N N . LEU A 1 112 ? -6.365 0.530 0.188 1.00 91.56 112 LEU A N 1
ATOM 857 C CA . LEU A 1 112 ? -7.195 1.470 -0.558 1.00 91.56 112 LEU A CA 1
ATOM 858 C C . LEU A 1 112 ? -8.120 2.204 0.408 1.00 91.56 112 LEU A C 1
ATOM 860 O O . LEU A 1 112 ? -8.940 1.586 1.084 1.00 91.56 112 LEU A O 1
ATOM 864 N N . PHE A 1 113 ? -8.024 3.530 0.434 1.00 89.31 113 PHE A N 1
ATOM 865 C CA . PHE A 1 113 ? -8.938 4.374 1.196 1.00 89.31 113 PHE A CA 1
ATOM 866 C C . PHE A 1 113 ? -10.015 4.908 0.268 1.00 89.31 113 PHE A C 1
ATOM 868 O O . PHE A 1 113 ? -9.781 5.793 -0.551 1.00 89.31 113 PHE A O 1
ATOM 875 N N . LEU A 1 114 ? -11.200 4.322 0.382 1.00 90.44 114 LEU A N 1
ATOM 876 C CA . LEU A 1 114 ? -12.311 4.574 -0.522 1.00 90.44 114 LEU A CA 1
ATOM 877 C C . LEU A 1 114 ? -13.350 5.469 0.148 1.00 90.44 114 LEU A C 1
ATOM 879 O O . LEU A 1 114 ? -13.542 5.435 1.366 1.00 90.44 114 LEU A O 1
ATOM 883 N N . LYS A 1 115 ? -14.045 6.271 -0.661 1.00 88.62 115 LYS A N 1
ATOM 884 C CA . LYS A 1 115 ? -15.169 7.077 -0.177 1.00 88.62 115 LYS A CA 1
ATOM 885 C C . LYS A 1 115 ? -16.286 6.165 0.358 1.00 88.62 115 LYS A C 1
ATOM 887 O O . LYS A 1 115 ? -16.460 5.051 -0.145 1.00 88.62 115 LYS A O 1
ATOM 892 N N . PRO A 1 116 ? -17.087 6.623 1.336 1.00 89.75 116 PRO A N 1
ATOM 893 C CA . PRO A 1 116 ? -18.274 5.890 1.760 1.00 89.75 116 PRO A CA 1
ATOM 894 C C . PRO A 1 116 ? -19.169 5.544 0.567 1.00 89.75 116 PRO A C 1
ATOM 896 O O . PRO A 1 116 ? -19.387 6.381 -0.308 1.00 89.75 116 PRO A O 1
ATOM 899 N N . ALA A 1 117 ? -19.688 4.314 0.546 1.00 89.69 117 ALA A N 1
ATOM 900 C CA . ALA A 1 117 ? -20.531 3.799 -0.532 1.00 89.69 117 ALA A CA 1
ATOM 901 C C . ALA A 1 117 ? -19.888 3.858 -1.936 1.00 89.69 117 ALA A C 1
ATOM 903 O O . ALA A 1 117 ? -20.601 3.987 -2.933 1.00 89.69 117 ALA A O 1
ATOM 904 N N . TRP A 1 118 ? -18.557 3.726 -2.032 1.00 92.00 118 TRP A N 1
ATOM 905 C CA . TRP A 1 118 ? -17.822 3.678 -3.304 1.00 92.00 118 TRP A CA 1
ATOM 906 C C . TRP A 1 118 ? -18.364 2.619 -4.276 1.00 92.00 118 TRP A C 1
ATOM 908 O O . TRP A 1 118 ? -18.278 2.797 -5.488 1.00 92.00 118 TRP A O 1
ATOM 918 N N . GLN A 1 119 ? -18.971 1.542 -3.765 1.00 92.31 119 GLN A N 1
ATOM 919 C CA . GLN A 1 119 ? -19.589 0.495 -4.580 1.00 92.31 119 GLN A CA 1
ATOM 920 C C . GLN A 1 119 ? -20.790 1.005 -5.396 1.00 92.31 119 GLN A C 1
ATOM 922 O O . GLN A 1 119 ? -21.183 0.381 -6.378 1.00 92.31 119 GLN A O 1
ATOM 927 N N . ASN A 1 120 ? -21.398 2.128 -5.019 1.00 94.56 120 ASN A N 1
ATOM 928 C CA . ASN A 1 120 ? -22.526 2.691 -5.759 1.00 94.56 120 ASN A CA 1
ATOM 929 C C . ASN A 1 120 ? -22.080 3.569 -6.937 1.00 94.56 120 ASN A C 1
ATOM 931 O O . ASN A 1 120 ? -22.900 3.908 -7.788 1.00 94.56 120 ASN A O 1
ATOM 935 N N . ASP A 1 121 ? -20.796 3.915 -7.008 1.00 93.50 121 ASP A N 1
ATOM 936 C CA . ASP A 1 121 ? -20.210 4.703 -8.083 1.00 93.50 121 ASP A 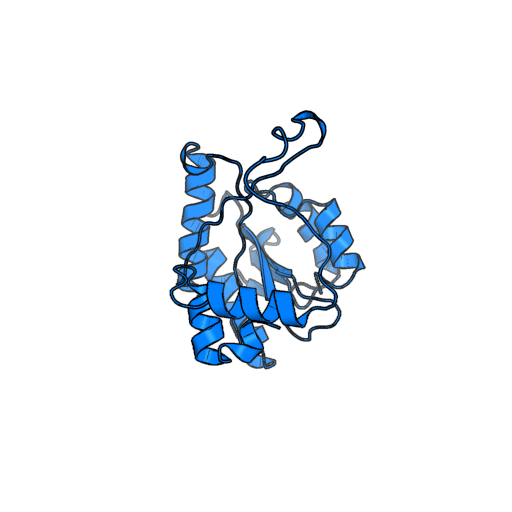CA 1
ATOM 937 C C . ASP A 1 121 ? -19.493 3.776 -9.077 1.00 93.50 121 ASP A C 1
ATOM 939 O O . ASP A 1 121 ? -18.545 3.060 -8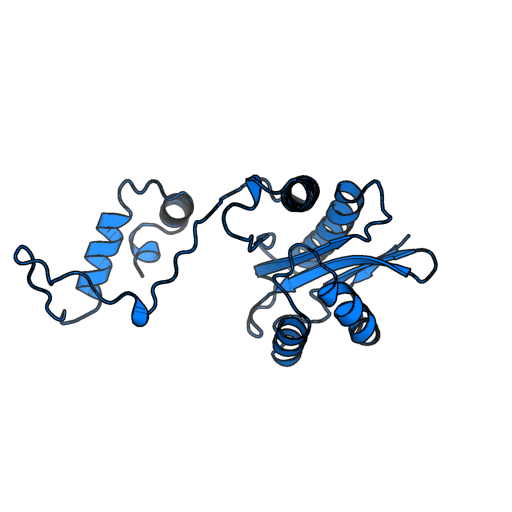.741 1.00 93.50 121 ASP A O 1
ATOM 943 N N . SER A 1 122 ? -19.967 3.768 -10.326 1.00 93.81 122 SER A N 1
ATOM 944 C CA . SER A 1 122 ? -19.413 2.923 -11.384 1.00 93.81 122 SER A CA 1
ATOM 945 C C . SER A 1 122 ? -17.953 3.235 -11.704 1.00 93.81 122 SER A C 1
ATOM 947 O O . SER A 1 122 ? -17.210 2.307 -12.017 1.00 93.81 122 SER A O 1
ATOM 949 N N . GLU A 1 123 ? -17.530 4.498 -11.621 1.00 90.94 123 GLU A N 1
ATOM 950 C CA . GLU A 1 123 ? -16.147 4.886 -11.913 1.00 90.94 123 GLU A CA 1
ATOM 951 C C . GLU A 1 123 ? -15.212 4.388 -10.811 1.00 90.94 123 GLU A C 1
ATOM 953 O O . GLU A 1 123 ? -14.225 3.709 -11.099 1.00 90.94 123 GLU A O 1
ATOM 958 N N . ASN A 1 124 ? -15.576 4.609 -9.542 1.00 92.31 124 ASN A N 1
ATOM 959 C CA . ASN A 1 124 ? -14.828 4.075 -8.400 1.00 92.31 124 ASN A CA 1
ATOM 960 C C . ASN A 1 124 ? -14.738 2.546 -8.443 1.00 92.31 124 ASN A C 1
ATOM 962 O O . ASN A 1 124 ? -13.668 1.980 -8.223 1.00 92.31 124 ASN A O 1
ATOM 966 N N . ARG A 1 125 ? -15.835 1.860 -8.787 1.00 94.62 125 ARG A N 1
ATOM 967 C CA . ARG A 1 125 ? -15.819 0.403 -8.955 1.00 94.62 125 ARG A CA 1
ATOM 968 C C . ARG A 1 125 ? -14.825 -0.051 -10.008 1.00 94.62 125 ARG A C 1
ATOM 970 O O . ARG A 1 125 ? -14.042 -0.953 -9.731 1.00 94.62 125 ARG A O 1
ATOM 977 N N . LEU A 1 126 ? -14.834 0.556 -11.192 1.00 94.12 126 LEU A N 1
ATOM 978 C CA . LEU A 1 126 ? -13.884 0.199 -12.246 1.00 94.12 126 LEU A CA 1
ATOM 979 C C . LEU A 1 126 ? -12.439 0.425 -11.790 1.00 94.12 126 LEU A C 1
ATOM 981 O O . LEU A 1 126 ? -11.589 -0.438 -12.018 1.00 94.12 126 LEU A O 1
ATOM 985 N N . GLU A 1 127 ? -12.178 1.536 -11.098 1.00 93.94 127 GLU A N 1
ATOM 986 C CA . GLU A 1 127 ? -10.856 1.872 -10.574 1.00 93.94 127 GLU A CA 1
ATOM 987 C C . GLU A 1 127 ? -10.362 0.911 -9.483 1.00 93.94 127 GLU A C 1
ATOM 989 O O . GLU A 1 127 ? -9.163 0.623 -9.430 1.00 93.94 127 GLU A O 1
ATOM 994 N N . VAL A 1 128 ? -11.257 0.372 -8.654 1.00 95.44 128 VAL A N 1
ATOM 995 C CA . VAL A 1 128 ? -10.929 -0.662 -7.659 1.00 95.44 128 VAL A CA 1
ATOM 996 C C . VAL A 1 128 ? -10.744 -2.033 -8.315 1.00 95.44 128 VAL A C 1
ATOM 998 O O . VAL A 1 128 ? -9.797 -2.748 -7.989 1.00 95.44 128 VAL A O 1
ATOM 1001 N N . GLU A 1 129 ? -11.597 -2.413 -9.268 1.00 96.06 129 GLU A N 1
ATOM 1002 C CA . GLU A 1 129 ? -11.563 -3.751 -9.872 1.00 96.06 129 GLU A CA 1
ATOM 1003 C C . GLU A 1 129 ? -10.256 -4.031 -10.621 1.00 96.06 129 GLU A C 1
ATOM 1005 O O . GLU A 1 129 ? -9.636 -5.078 -10.418 1.00 96.06 129 GLU A O 1
ATOM 1010 N N . TRP A 1 130 ? -9.764 -3.100 -11.446 1.00 97.31 130 TRP A N 1
ATOM 1011 C CA . TRP A 1 130 ? -8.501 -3.349 -12.153 1.00 97.31 130 TRP A CA 1
ATOM 1012 C C . TRP A 1 130 ? -7.313 -3.431 -11.182 1.00 97.31 130 TRP A C 1
ATOM 1014 O O . TRP A 1 130 ? -6.390 -4.216 -11.414 1.00 97.31 130 TRP A O 1
ATOM 1024 N N . ARG A 1 131 ? -7.352 -2.666 -10.081 1.00 97.25 131 ARG A N 1
ATOM 1025 C CA . ARG A 1 131 ? -6.350 -2.688 -9.006 1.00 97.25 131 ARG A CA 1
ATOM 1026 C C . ARG A 1 131 ? -6.356 -4.013 -8.261 1.00 97.25 131 ARG A C 1
ATOM 1028 O O . ARG A 1 131 ? -5.289 -4.586 -8.055 1.00 97.25 131 ARG A O 1
ATOM 1035 N N . ARG A 1 132 ? -7.539 -4.552 -7.948 1.00 96.88 132 ARG A N 1
ATOM 1036 C CA . ARG A 1 132 ? -7.700 -5.902 -7.386 1.00 96.88 132 ARG A CA 1
ATOM 1037 C C . ARG A 1 132 ? -7.094 -6.959 -8.304 1.00 96.88 132 ARG A C 1
ATOM 1039 O O . ARG A 1 132 ? -6.320 -7.795 -7.846 1.00 96.88 132 ARG A O 1
ATOM 1046 N N . VAL A 1 133 ? -7.388 -6.910 -9.606 1.00 98.25 133 VAL A N 1
ATOM 1047 C CA . VAL A 1 133 ? -6.816 -7.857 -10.582 1.00 98.25 133 VAL A CA 1
ATOM 1048 C C . VAL A 1 133 ? -5.290 -7.720 -10.661 1.00 98.25 133 VAL A C 1
ATOM 1050 O O . VAL A 1 133 ? -4.585 -8.732 -10.637 1.00 98.25 133 VAL A O 1
ATOM 1053 N N . ALA A 1 134 ? -4.767 -6.491 -10.706 1.00 98.38 134 ALA A N 1
ATOM 1054 C CA . ALA A 1 134 ? -3.330 -6.225 -10.691 1.00 98.38 134 ALA A CA 1
ATOM 1055 C C . ALA A 1 134 ? -2.657 -6.814 -9.441 1.00 98.38 134 ALA A C 1
ATOM 1057 O O . ALA A 1 134 ? -1.698 -7.577 -9.573 1.00 98.38 134 ALA A O 1
ATOM 1058 N N . ALA A 1 135 ? -3.197 -6.515 -8.257 1.00 97.94 135 ALA A N 1
ATOM 1059 C CA . ALA A 1 135 ? -2.698 -6.965 -6.962 1.00 97.94 135 ALA A CA 1
ATOM 1060 C C . ALA A 1 135 ? -2.697 -8.498 -6.848 1.00 97.94 135 ALA A C 1
ATOM 1062 O O . ALA A 1 135 ? -1.659 -9.091 -6.547 1.00 97.94 135 ALA A O 1
ATOM 1063 N N . ARG A 1 136 ? -3.806 -9.158 -7.214 1.00 98.06 136 ARG A N 1
ATOM 1064 C CA . ARG A 1 136 ? -3.900 -10.629 -7.248 1.00 98.06 136 ARG A CA 1
ATOM 1065 C C . ARG A 1 136 ? -2.861 -11.243 -8.177 1.00 98.06 136 ARG A C 1
ATOM 1067 O O . ARG A 1 136 ? -2.191 -12.201 -7.802 1.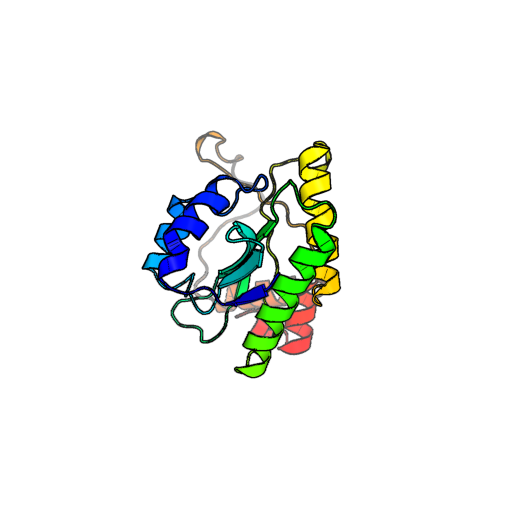00 98.06 136 ARG A O 1
ATOM 1074 N N . SER A 1 137 ? -2.651 -10.653 -9.357 1.00 97.88 137 SER A N 1
ATOM 1075 C CA . SER A 1 137 ? -1.612 -11.105 -10.296 1.00 97.88 137 SER A CA 1
ATOM 1076 C C . SER A 1 137 ? -0.174 -10.892 -9.794 1.00 97.88 137 SER A C 1
ATOM 1078 O O . SER A 1 137 ? 0.771 -11.390 -10.410 1.00 97.88 137 SER A O 1
ATOM 1080 N N . ALA A 1 138 ? 0.003 -10.128 -8.713 1.00 98.00 138 ALA A N 1
ATOM 1081 C CA . ALA A 1 138 ? 1.279 -9.838 -8.067 1.00 98.00 138 ALA A CA 1
ATOM 1082 C C . ALA A 1 138 ? 1.442 -10.528 -6.697 1.00 98.00 138 ALA A C 1
ATOM 1084 O O . ALA A 1 138 ? 2.403 -10.232 -5.988 1.00 98.00 138 ALA A O 1
ATOM 1085 N N . GLY A 1 139 ? 0.537 -11.452 -6.345 1.00 96.56 139 GLY A N 1
ATOM 1086 C CA . GLY A 1 139 ? 0.613 -12.284 -5.138 1.00 96.56 139 GLY A CA 1
ATOM 1087 C C . GLY A 1 139 ? -0.292 -11.848 -3.981 1.00 96.56 139 GLY A C 1
ATOM 1088 O O . GLY A 1 139 ? -0.414 -12.586 -3.007 1.00 96.56 139 GLY A O 1
ATOM 1089 N N . LEU A 1 140 ? -0.976 -10.705 -4.089 1.00 96.62 140 LEU A N 1
ATOM 1090 C CA . LEU A 1 140 ? -1.898 -10.204 -3.064 1.00 96.62 140 LEU A CA 1
ATOM 1091 C C . LEU A 1 140 ? -3.289 -10.820 -3.261 1.00 96.62 140 LEU A C 1
ATOM 1093 O O . LEU A 1 140 ? -4.095 -10.327 -4.050 1.00 96.62 140 LEU A O 1
ATOM 1097 N N . THR A 1 141 ? -3.542 -11.949 -2.601 1.00 94.00 141 THR A N 1
ATOM 1098 C CA . THR A 1 141 ? -4.734 -12.788 -2.840 1.00 94.00 141 THR A CA 1
ATOM 1099 C C . THR A 1 141 ? -5.803 -12.703 -1.754 1.00 94.00 141 THR A C 1
ATOM 1101 O O . THR A 1 141 ? -6.959 -13.019 -2.034 1.00 94.00 141 THR A O 1
ATOM 1104 N N . ASN A 1 142 ? -5.441 -12.234 -0.560 1.00 91.25 142 ASN A N 1
ATOM 1105 C CA . ASN A 1 142 ? -6.371 -12.008 0.539 1.00 91.25 142 ASN A CA 1
ATOM 1106 C C . ASN A 1 142 ? -6.955 -10.600 0.451 1.00 91.25 142 ASN A C 1
ATOM 1108 O O . ASN A 1 142 ? -6.262 -9.652 0.083 1.00 91.25 142 ASN A O 1
ATOM 1112 N N . GLU A 1 143 ? -8.231 -10.469 0.793 1.00 91.25 143 GLU A N 1
ATOM 1113 C CA . GLU A 1 143 ? -8.948 -9.206 0.702 1.00 91.25 143 GLU A CA 1
ATOM 1114 C C . GLU A 1 143 ? -9.789 -8.980 1.956 1.00 91.25 143 GLU A C 1
ATOM 1116 O O . GLU A 1 143 ? -10.507 -9.876 2.402 1.00 91.25 143 GLU A O 1
ATOM 1121 N N . LEU A 1 144 ? -9.705 -7.768 2.501 1.00 90.44 144 LEU A N 1
ATOM 1122 C CA . LEU A 1 144 ? -10.459 -7.333 3.665 1.00 90.44 144 LEU A CA 1
ATOM 1123 C C . LEU A 1 144 ? -10.952 -5.903 3.437 1.00 90.44 144 LEU A C 1
ATOM 1125 O O . LEU A 1 144 ? -10.173 -5.018 3.092 1.00 90.44 144 LEU A O 1
ATOM 1129 N N . GLU A 1 145 ? -12.242 -5.668 3.670 1.00 89.38 145 GLU A N 1
ATOM 1130 C CA . GLU A 1 145 ? -12.815 -4.322 3.708 1.00 89.38 145 GLU A CA 1
ATOM 1131 C C . GLU A 1 145 ? -13.103 -3.943 5.165 1.00 89.38 145 GLU A C 1
ATOM 1133 O O . GLU A 1 145 ? -13.823 -4.651 5.872 1.00 89.38 145 GLU A O 1
ATOM 1138 N N . ARG A 1 146 ? -12.531 -2.822 5.625 1.00 88.56 146 ARG A N 1
ATOM 1139 C CA . ARG A 1 146 ? -12.739 -2.291 6.981 1.00 88.56 146 ARG A CA 1
ATOM 1140 C C . ARG A 1 146 ? -13.480 -0.963 6.899 1.00 88.56 146 ARG A C 1
ATOM 1142 O O . ARG A 1 146 ? -13.005 -0.012 6.282 1.00 88.56 146 ARG A O 1
ATOM 1149 N N . LEU A 1 147 ? -14.633 -0.884 7.558 1.00 89.88 147 LEU A N 1
ATOM 1150 C CA . LEU A 1 147 ? -15.372 0.370 7.681 1.00 89.88 147 LEU A CA 1
ATOM 1151 C C . LEU A 1 147 ? -14.651 1.287 8.674 1.00 89.88 147 LEU A C 1
ATOM 1153 O O . LEU A 1 147 ? -14.429 0.916 9.827 1.00 89.88 147 LEU A O 1
ATOM 1157 N N . ARG A 1 148 ? -14.296 2.492 8.222 1.00 87.75 148 ARG A N 1
ATOM 1158 C CA . ARG A 1 148 ? -13.744 3.547 9.074 1.00 87.75 148 ARG A CA 1
ATOM 1159 C C . ARG A 1 148 ? -14.877 4.460 9.525 1.00 87.75 148 ARG A C 1
ATOM 1161 O O . ARG A 1 148 ? -15.580 5.033 8.698 1.00 87.75 148 ARG A O 1
ATOM 1168 N N . TYR A 1 149 ? -15.014 4.605 10.836 1.00 88.81 149 TYR A N 1
ATOM 1169 C CA . TYR A 1 149 ? -15.961 5.520 11.457 1.00 88.81 149 TYR A CA 1
ATOM 1170 C C . TYR A 1 149 ? -15.201 6.656 12.125 1.00 88.81 149 TYR A C 1
ATOM 1172 O O . TYR A 1 149 ? -14.168 6.431 12.755 1.00 88.81 149 TYR A O 1
ATOM 1180 N N . GLU A 1 150 ? -15.734 7.864 11.999 1.00 88.75 150 GLU A N 1
ATOM 1181 C CA . GLU A 1 150 ? -15.244 9.043 12.696 1.00 88.75 150 GLU A CA 1
ATOM 1182 C C . GLU A 1 150 ? -16.335 9.533 13.647 1.00 88.75 150 GLU A C 1
ATOM 1184 O O . GLU A 1 150 ? -17.502 9.655 13.268 1.00 88.75 150 GLU A O 1
ATOM 1189 N N . TRP A 1 151 ? -15.948 9.791 14.893 1.00 92.56 151 TRP A N 1
ATOM 1190 C CA . TRP A 1 151 ? -16.771 10.520 15.848 1.00 92.56 151 TRP A CA 1
ATOM 1191 C C . TRP A 1 151 ? -16.178 11.916 16.022 1.00 92.56 151 TRP A C 1
ATOM 1193 O O . TRP A 1 151 ? -14.971 12.050 16.226 1.00 92.56 151 TRP A O 1
ATOM 1203 N N . THR A 1 152 ? -17.026 12.942 15.977 1.00 92.69 152 THR A N 1
ATOM 1204 C CA . THR A 1 152 ? -16.641 14.332 16.238 1.00 92.69 152 THR A CA 1
ATOM 1205 C C . THR A 1 152 ? -17.388 14.858 17.459 1.00 92.69 152 THR A C 1
ATOM 1207 O O . THR A 1 152 ? -18.507 14.430 17.761 1.00 92.69 152 THR A O 1
ATOM 1210 N N . SER A 1 153 ? -16.786 15.817 18.165 1.00 92.44 153 SER A N 1
ATOM 1211 C CA . SER A 1 153 ? -17.378 16.415 19.369 1.00 92.44 153 SER A CA 1
ATOM 1212 C C . SER A 1 153 ? -18.746 17.055 19.126 1.00 92.44 153 SER A C 1
ATOM 1214 O O . SER A 1 153 ? -19.558 17.115 20.047 1.00 92.44 153 SER A O 1
ATOM 1216 N N . ASP A 1 154 ? -19.017 17.488 17.895 1.00 94.12 154 ASP A N 1
ATOM 1217 C CA . ASP A 1 154 ? -20.252 18.177 17.511 1.00 94.12 154 ASP A CA 1
ATOM 1218 C C . ASP A 1 154 ? -21.492 17.272 17.593 1.00 94.12 154 ASP A C 1
ATOM 1220 O O . ASP A 1 154 ? -22.607 17.759 17.769 1.00 94.12 154 ASP A O 1
ATOM 1224 N N . VAL A 1 155 ? -21.309 15.948 17.509 1.00 91.62 155 VAL A N 1
ATOM 1225 C CA . VAL A 1 155 ? -22.392 14.955 17.633 1.00 91.62 155 VAL A CA 1
ATOM 1226 C C . VAL A 1 155 ? -22.764 14.704 19.104 1.00 91.62 155 VAL A C 1
ATOM 1228 O O . VAL A 1 155 ? -23.852 14.209 19.403 1.00 91.62 155 VAL A O 1
ATOM 1231 N N . GLY A 1 156 ? -21.888 15.081 20.041 1.00 90.94 156 GLY A N 1
ATOM 1232 C CA . GLY A 1 156 ? -22.050 14.819 21.467 1.00 90.94 156 GLY A CA 1
ATOM 1233 C C . GLY A 1 156 ? -21.875 13.341 21.837 1.00 90.94 156 GLY A C 1
ATOM 1234 O O . GLY A 1 156 ? -21.566 12.481 21.009 1.00 90.94 156 GLY A O 1
ATOM 1235 N N . LEU A 1 157 ? -22.047 13.046 23.125 1.00 89.69 157 LEU A N 1
ATOM 1236 C CA . LEU A 1 157 ? -22.017 11.687 23.664 1.00 89.69 157 LEU A CA 1
ATOM 1237 C C . LEU A 1 157 ? -23.421 11.262 24.089 1.00 89.69 157 LEU A C 1
ATOM 1239 O O . LEU A 1 157 ? -24.219 12.075 24.558 1.00 89.69 157 LEU A O 1
ATOM 1243 N N . ALA A 1 158 ? -23.703 9.966 23.972 1.00 87.12 158 ALA A N 1
ATOM 1244 C CA . ALA A 1 158 ? -24.891 9.391 24.586 1.00 87.12 158 ALA A CA 1
ATOM 1245 C C . ALA A 1 158 ? -24.851 9.590 26.118 1.00 87.12 158 ALA A C 1
ATOM 1247 O O . ALA A 1 158 ? -23.759 9.613 26.701 1.00 87.12 158 ALA A O 1
ATOM 1248 N N . PRO A 1 159 ? -26.013 9.700 26.794 1.00 87.75 159 PRO A N 1
ATOM 1249 C CA . PRO A 1 159 ? -26.057 9.763 28.249 1.00 87.75 159 PRO A CA 1
ATOM 1250 C C . PRO A 1 159 ? -25.296 8.584 28.879 1.00 87.75 159 PRO A C 1
ATOM 1252 O O . PRO A 1 159 ? -25.420 7.457 28.383 1.00 87.75 159 PRO A O 1
ATOM 1255 N N . PRO A 1 160 ? -24.535 8.803 29.968 1.00 85.19 160 PRO A N 1
ATOM 1256 C CA . PRO A 1 160 ? -23.801 7.733 30.626 1.00 85.19 160 PRO A CA 1
ATOM 1257 C C . PRO A 1 160 ? -24.717 6.568 31.001 1.00 85.19 160 PRO A C 1
ATOM 1259 O O . PRO A 1 160 ? -25.794 6.752 31.572 1.00 85.19 160 PRO A O 1
ATOM 1262 N N . SER A 1 161 ? -24.276 5.350 30.689 1.00 86.12 161 SER A N 1
ATOM 1263 C CA . SER A 1 161 ? -24.985 4.141 31.102 1.00 86.12 161 SER A CA 1
ATOM 1264 C C . SER A 1 161 ? -25.045 4.068 32.626 1.00 86.12 161 SER A C 1
ATOM 1266 O O . SER A 1 161 ? -24.018 4.144 33.291 1.00 86.12 161 SER A O 1
ATOM 1268 N N . THR A 1 162 ? -26.230 3.823 33.182 1.00 91.38 162 THR A N 1
ATOM 1269 C CA . THR A 1 162 ? -26.403 3.551 34.619 1.00 91.38 162 THR A CA 1
ATOM 1270 C C . THR A 1 162 ? -26.110 2.094 34.988 1.00 91.38 162 THR A C 1
ATOM 1272 O O . THR A 1 162 ? -26.134 1.738 36.163 1.00 91.38 162 THR A O 1
ATOM 1275 N N . ARG A 1 163 ? -25.834 1.234 33.994 1.00 94.56 163 ARG A N 1
ATOM 1276 C CA . ARG A 1 163 ? -25.541 -0.197 34.190 1.00 94.56 163 ARG A CA 1
ATOM 1277 C C . ARG A 1 163 ? -24.067 -0.492 34.463 1.00 94.56 163 ARG A C 1
ATOM 1279 O O . ARG A 1 163 ? -23.756 -1.601 34.879 1.00 94.56 163 ARG A O 1
ATOM 1286 N N . LEU A 1 164 ? -23.169 0.446 34.161 1.00 90.56 164 LEU A N 1
ATOM 1287 C CA . LEU A 1 164 ? -21.721 0.262 34.261 1.00 90.56 164 LEU A CA 1
ATOM 1288 C C . LEU A 1 164 ? -21.101 1.420 35.037 1.00 90.56 164 LEU A C 1
ATOM 1290 O O . LEU A 1 164 ? -21.530 2.563 34.900 1.00 90.56 164 LEU A O 1
ATOM 1294 N N . VAL A 1 165 ? -20.064 1.115 35.812 1.00 87.50 165 VAL A N 1
ATOM 1295 C CA . VAL A 1 165 ? -19.212 2.111 36.464 1.00 87.50 165 VAL A CA 1
ATOM 1296 C C . VAL A 1 165 ? -17.862 2.080 35.763 1.00 87.50 165 VAL A C 1
ATOM 1298 O O . VAL A 1 165 ? -17.225 1.031 35.696 1.00 87.50 165 VAL A O 1
ATOM 1301 N N . PHE A 1 166 ? -17.439 3.220 35.226 1.00 86.81 166 PHE A N 1
ATOM 1302 C CA . PHE A 1 166 ? -16.120 3.370 34.620 1.00 86.81 166 PHE A CA 1
ATOM 1303 C C . PHE A 1 166 ? -15.125 3.791 35.704 1.00 86.81 166 PHE A C 1
ATOM 1305 O O . PHE A 1 166 ? -15.339 4.794 36.383 1.00 86.81 166 PHE A O 1
ATOM 1312 N N . SER A 1 167 ? -14.045 3.031 35.872 1.00 87.69 167 SER A N 1
ATOM 1313 C CA . SER A 1 167 ? -12.965 3.337 36.813 1.00 87.69 167 SER A CA 1
ATOM 1314 C C . SER A 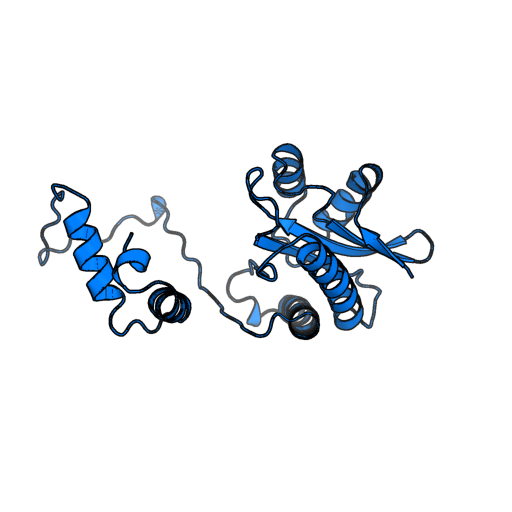1 167 ? -11.609 3.171 36.140 1.00 87.69 167 SER A C 1
ATOM 1316 O O . SER A 1 167 ? -11.452 2.345 35.238 1.00 87.69 167 SER A O 1
ATOM 1318 N N . SER A 1 168 ? -10.615 3.930 36.599 1.00 91.25 168 SER A N 1
ATOM 1319 C CA . SER A 1 168 ? -9.228 3.692 36.210 1.00 91.25 168 SER A CA 1
ATOM 1320 C C . SER A 1 168 ? -8.773 2.317 36.700 1.00 91.25 168 SER A C 1
ATOM 1322 O O . SER A 1 168 ? -9.206 1.842 37.753 1.00 91.25 168 SER A O 1
ATOM 1324 N N . GLN A 1 169 ? -7.907 1.674 35.921 1.00 90.12 169 GLN A N 1
ATOM 1325 C CA . GLN A 1 169 ? -7.258 0.427 36.309 1.00 90.12 169 GLN A CA 1
ATOM 1326 C C . GLN A 1 169 ? -5.813 0.704 36.734 1.00 90.12 169 GLN A C 1
ATOM 1328 O O . GLN A 1 169 ? -5.193 1.629 36.207 1.00 90.12 169 GLN A O 1
ATOM 1333 N N . PRO A 1 170 ? -5.278 -0.058 37.703 1.00 83.88 170 PRO A N 1
ATOM 1334 C CA . PRO A 1 170 ? -3.980 0.228 38.311 1.00 83.88 170 PRO A CA 1
ATOM 1335 C C . PRO A 1 170 ? -2.781 -0.137 37.422 1.00 83.88 170 PRO A C 1
ATOM 1337 O O . PRO A 1 170 ? -1.661 0.241 37.757 1.00 83.88 170 PRO A O 1
ATOM 1340 N N . GLY A 1 171 ? -2.987 -0.866 36.321 1.00 88.88 171 GLY A N 1
ATOM 1341 C CA . GLY A 1 171 ? -1.924 -1.231 35.387 1.00 88.88 171 GLY A CA 1
ATOM 1342 C C . GLY A 1 171 ? -2.407 -2.072 34.206 1.00 88.88 171 GLY A C 1
ATOM 1343 O O . GLY A 1 171 ? -3.552 -2.535 34.177 1.00 88.88 171 GLY A O 1
ATOM 1344 N N . ASP A 1 172 ? -1.501 -2.280 33.253 1.00 91.00 172 ASP A N 1
ATOM 1345 C CA . ASP A 1 172 ? -1.804 -2.850 31.935 1.00 91.0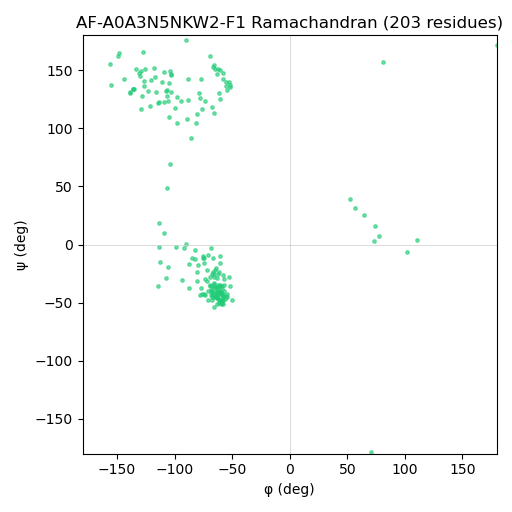0 172 ASP A CA 1
ATOM 1346 C C . ASP A 1 172 ? -2.230 -4.320 31.985 1.00 91.00 172 ASP A C 1
ATOM 1348 O O . ASP A 1 172 ? -3.006 -4.755 31.143 1.00 91.00 172 ASP A O 1
ATOM 1352 N N . GLU A 1 173 ? -1.820 -5.077 33.008 1.00 91.75 173 GLU A N 1
ATOM 1353 C CA . GLU A 1 173 ? -2.161 -6.504 33.144 1.00 91.75 173 GLU A CA 1
ATOM 1354 C C . GLU A 1 173 ? -3.676 -6.769 33.148 1.00 91.75 173 GLU A C 1
ATOM 1356 O O . GLU A 1 173 ? -4.125 -7.805 32.657 1.00 91.75 173 GLU A O 1
ATOM 1361 N N . VAL A 1 174 ? -4.482 -5.815 33.633 1.00 91.62 174 VAL A N 1
ATOM 1362 C CA . VAL A 1 174 ? -5.949 -5.910 33.563 1.00 91.62 174 VAL A CA 1
ATOM 1363 C C . VAL A 1 174 ? -6.434 -5.836 32.111 1.00 91.62 174 VAL A C 1
ATOM 1365 O O . VAL A 1 174 ? -7.327 -6.584 31.720 1.00 91.62 174 VAL A O 1
ATOM 1368 N N . PHE A 1 175 ? -5.839 -4.963 31.296 1.00 90.88 175 PHE A N 1
ATOM 1369 C CA . PHE A 1 175 ? -6.163 -4.849 29.874 1.00 90.88 175 PHE A CA 1
ATOM 1370 C C . PHE A 1 175 ? -5.650 -6.052 29.086 1.00 90.88 175 PHE A C 1
ATOM 1372 O O . PHE A 1 175 ? -6.388 -6.57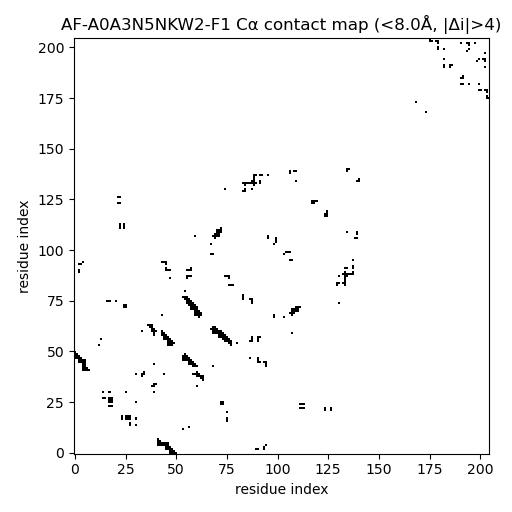5 28.255 1.00 90.88 175 PHE A O 1
ATOM 1379 N N . LEU A 1 176 ? -4.449 -6.548 29.403 1.00 92.81 176 LEU A N 1
ATOM 1380 C CA . LEU A 1 176 ? -3.905 -7.760 28.791 1.00 92.81 176 LEU A CA 1
ATOM 1381 C C . LEU A 1 176 ? -4.836 -8.959 29.027 1.00 92.81 176 LEU A C 1
ATOM 1383 O O . LEU A 1 176 ? -5.122 -9.701 28.092 1.00 92.81 176 LEU A O 1
ATOM 1387 N N . ASP A 1 177 ? -5.366 -9.147 30.244 1.00 93.12 177 ASP A N 1
ATOM 1388 C CA . ASP A 1 177 ? -6.361 -10.203 30.512 1.00 93.12 177 ASP A CA 1
ATOM 1389 C C . ASP A 1 177 ? -7.613 -10.054 29.635 1.00 93.12 177 ASP A C 1
ATOM 1391 O O . ASP A 1 177 ? -8.086 -11.024 29.038 1.00 93.12 177 ASP A O 1
ATOM 1395 N N . VAL A 1 178 ? -8.119 -8.827 29.487 1.00 93.12 178 VAL A N 1
ATOM 1396 C CA . VAL A 1 178 ? -9.268 -8.548 28.619 1.00 93.12 178 VAL A CA 1
ATOM 1397 C C . VAL A 1 178 ? -8.947 -8.847 27.152 1.00 93.12 178 VAL A C 1
ATOM 1399 O O . VAL A 1 178 ? -9.747 -9.515 26.499 1.00 93.12 178 VAL A O 1
ATOM 1402 N N . PHE A 1 179 ? -7.792 -8.428 26.631 1.00 93.50 179 PHE A N 1
ATOM 1403 C CA . PHE A 1 179 ? -7.399 -8.688 25.241 1.00 93.50 179 PHE A CA 1
ATOM 1404 C C . PHE A 1 179 ? -7.237 -10.180 24.954 1.00 93.50 179 PHE A C 1
ATOM 1406 O O . PHE A 1 179 ? -7.774 -10.664 23.956 1.00 93.50 179 PHE A O 1
ATOM 1413 N N . ARG A 1 180 ? -6.636 -10.946 25.877 1.00 94.44 180 ARG A N 1
ATOM 1414 C CA . ARG A 1 180 ? -6.589 -12.415 25.774 1.00 94.44 180 ARG A CA 1
ATOM 1415 C C . ARG A 1 180 ? -7.995 -13.002 25.643 1.00 94.44 180 ARG A C 1
ATOM 1417 O O . ARG A 1 180 ? -8.236 -13.864 24.804 1.00 94.44 180 ARG A O 1
ATOM 1424 N N . ARG A 1 181 ? -8.945 -12.528 26.450 1.00 94.81 181 ARG A N 1
ATOM 1425 C CA . ARG A 1 181 ? -10.330 -13.023 26.430 1.00 94.81 181 ARG A CA 1
ATOM 1426 C C . ARG A 1 181 ? -11.088 -12.627 25.165 1.00 94.81 181 ARG A C 1
ATOM 1428 O O . ARG A 1 181 ? -11.896 -13.421 24.699 1.00 94.81 181 ARG A O 1
ATOM 1435 N N . VAL A 1 182 ? -10.837 -11.436 24.623 1.00 93.62 182 VAL A N 1
ATOM 1436 C CA . VAL A 1 182 ? -11.450 -10.959 23.370 1.00 93.62 182 VAL A CA 1
ATOM 1437 C C . VAL A 1 182 ? -10.924 -11.733 22.160 1.00 93.62 182 VAL A C 1
ATOM 1439 O O . VAL A 1 182 ? -11.688 -12.009 21.238 1.00 93.62 182 VAL A O 1
ATOM 1442 N N . ALA A 1 183 ? -9.651 -12.131 22.171 1.00 93.75 183 ALA A N 1
ATOM 1443 C CA . ALA A 1 183 ? -9.062 -12.905 21.084 1.00 93.75 183 ALA A CA 1
ATOM 1444 C C . ALA A 1 183 ? -9.610 -14.344 20.998 1.00 93.75 183 ALA A C 1
ATOM 1446 O O . ALA A 1 183 ? -9.679 -14.922 19.910 1.00 93.75 183 ALA A O 1
ATOM 1447 N N . VAL A 1 184 ? -10.050 -14.934 22.118 1.00 91.00 184 VAL A N 1
ATOM 1448 C CA . VAL A 1 184 ? -10.648 -16.279 22.130 1.00 91.00 184 VAL A CA 1
ATOM 1449 C C . VAL A 1 184 ? -11.969 -16.283 21.359 1.00 91.00 184 VAL A C 1
ATOM 1451 O O . VAL A 1 184 ? -12.963 -15.702 21.784 1.00 91.00 184 VAL A O 1
ATOM 1454 N N . GLY A 1 185 ? -11.990 -17.000 20.233 1.00 90.62 185 GLY A N 1
ATOM 1455 C CA . GLY A 1 185 ? -13.169 -17.089 19.371 1.00 90.62 185 GLY A CA 1
ATOM 1456 C C . GLY A 1 185 ? -13.432 -15.826 18.547 1.00 90.62 185 GLY A C 1
ATOM 1457 O O . GLY A 1 185 ? -14.536 -15.681 18.021 1.00 90.62 185 GLY A O 1
ATOM 1458 N N . SER A 1 186 ? -12.446 -14.927 18.428 1.00 92.19 186 SER A N 1
ATOM 1459 C CA . SER A 1 186 ? -12.534 -13.772 17.534 1.00 92.19 186 SER A CA 1
ATOM 1460 C C . SER A 1 186 ? -12.830 -14.221 16.101 1.00 92.19 186 SER A C 1
ATOM 1462 O O . SER A 1 186 ? -12.289 -15.223 15.636 1.00 92.19 186 SER A O 1
ATOM 1464 N N . LEU A 1 187 ? -13.689 -13.476 15.404 1.00 90.88 187 LEU A N 1
ATOM 1465 C CA . LEU A 1 187 ? -13.964 -13.655 13.972 1.00 90.88 187 LEU A CA 1
ATOM 1466 C C . LEU A 1 187 ? -13.066 -12.773 13.091 1.00 90.88 187 LEU A C 1
ATOM 1468 O O . LEU A 1 187 ? -13.170 -12.824 11.869 1.00 90.88 187 LEU A O 1
ATOM 1472 N N . ASP A 1 188 ? -12.221 -11.942 13.702 1.00 88.81 188 ASP A N 1
ATOM 1473 C CA . ASP A 1 188 ? -11.247 -11.124 12.989 1.00 88.81 188 ASP A CA 1
ATOM 1474 C C . ASP A 1 188 ? -10.073 -12.009 12.542 1.00 88.81 188 ASP A C 1
ATOM 1476 O O . ASP A 1 188 ? -9.387 -12.615 13.367 1.00 88.81 188 ASP A O 1
ATOM 1480 N N . GLN A 1 189 ? -9.884 -12.119 11.224 1.00 87.81 189 GLN A N 1
ATOM 1481 C CA . GLN A 1 189 ? -8.891 -13.014 10.622 1.00 87.81 189 GLN A CA 1
ATOM 1482 C C . GLN A 1 189 ? -7.466 -12.666 11.068 1.00 87.81 189 GLN A C 1
ATOM 1484 O O . GLN A 1 189 ? -6.689 -13.558 11.384 1.00 87.81 189 GLN A O 1
ATOM 1489 N N . GLU A 1 190 ? -7.144 -11.376 11.163 1.00 87.50 190 GLU A N 1
ATOM 1490 C CA . GLU A 1 190 ? -5.825 -10.894 11.584 1.00 87.50 190 GLU A CA 1
ATOM 1491 C C . GLU A 1 190 ? -5.518 -11.290 13.035 1.00 87.50 190 GLU A C 1
ATOM 1493 O O . GLU A 1 190 ? -4.426 -11.772 13.342 1.00 87.50 190 GLU A O 1
ATOM 1498 N N . THR A 1 191 ? -6.514 -11.198 13.920 1.00 91.25 191 THR A N 1
ATOM 1499 C CA . THR A 1 191 ? -6.433 -11.732 15.284 1.00 91.25 191 THR A CA 1
ATOM 1500 C C . THR A 1 191 ? -6.169 -13.240 15.280 1.00 91.25 191 THR A C 1
ATOM 1502 O O . THR A 1 191 ? -5.281 -13.707 15.993 1.00 91.25 191 THR A O 1
ATOM 1505 N N . GLN A 1 192 ? -6.914 -14.018 14.486 1.00 92.56 192 GLN A N 1
ATOM 1506 C CA . GLN A 1 192 ? -6.731 -15.473 14.411 1.00 92.56 192 GLN A CA 1
ATOM 1507 C C . GLN A 1 192 ? -5.331 -15.850 13.914 1.00 92.56 192 GLN A C 1
ATOM 1509 O O . GLN A 1 192 ? -4.672 -16.691 14.529 1.00 92.56 192 GLN A O 1
ATOM 1514 N N . ASP A 1 193 ? -4.867 -15.204 12.845 1.00 90.25 193 ASP A N 1
ATOM 1515 C CA . ASP A 1 193 ? -3.566 -15.456 12.228 1.00 90.25 193 ASP A CA 1
ATOM 1516 C C . ASP A 1 193 ? -2.424 -15.091 13.184 1.00 90.25 193 ASP A C 1
ATOM 1518 O O . ASP A 1 193 ? -1.503 -15.886 13.390 1.00 90.25 193 ASP A O 1
ATOM 1522 N N . THR A 1 194 ? -2.524 -13.939 13.853 1.00 90.81 194 THR A N 1
ATOM 1523 C CA . THR A 1 194 ? -1.528 -13.487 14.837 1.00 90.81 194 THR A CA 1
ATOM 1524 C C . THR A 1 194 ? -1.472 -14.426 16.039 1.00 90.81 194 THR A C 1
ATOM 1526 O O . THR A 1 194 ? -0.394 -14.833 16.467 1.00 90.81 194 THR A O 1
ATOM 1529 N N . VAL A 1 195 ? -2.623 -14.848 16.575 1.00 93.94 195 VAL A N 1
ATOM 1530 C CA . VAL A 1 195 ? -2.670 -15.816 17.685 1.00 93.94 195 VAL A CA 1
ATOM 1531 C C . VAL A 1 195 ? -2.121 -17.179 17.258 1.00 93.94 195 VAL A C 1
ATOM 1533 O O . VAL A 1 195 ? -1.446 -17.830 18.056 1.00 93.94 195 VAL A O 1
ATOM 1536 N N . ALA A 1 196 ? -2.366 -17.623 16.025 1.00 92.81 196 ALA A N 1
ATOM 1537 C CA . ALA A 1 196 ? -1.819 -18.876 15.511 1.00 92.81 196 ALA A CA 1
ATOM 1538 C C . ALA A 1 196 ? -0.292 -18.817 15.326 1.00 92.81 196 ALA A C 1
ATOM 1540 O O . ALA A 1 196 ? 0.398 -19.787 15.645 1.00 92.81 196 ALA A O 1
ATOM 1541 N N . ALA A 1 197 ? 0.238 -17.690 14.843 1.00 91.00 197 ALA A N 1
ATOM 1542 C CA . ALA A 1 197 ? 1.666 -17.503 14.594 1.00 91.00 197 ALA A CA 1
ATOM 1543 C C . ALA A 1 197 ? 2.464 -17.224 15.878 1.00 91.00 197 ALA A C 1
ATOM 1545 O O . ALA A 1 197 ? 3.539 -17.787 16.099 1.00 91.00 197 ALA A O 1
ATOM 1546 N N . GLU A 1 198 ? 1.935 -16.366 16.745 1.00 92.69 198 GLU A N 1
ATOM 1547 C CA . GLU A 1 198 ? 2.666 -15.804 17.877 1.00 92.69 198 GLU A CA 1
ATOM 1548 C C . GLU A 1 198 ? 2.137 -16.285 19.229 1.00 92.69 198 GLU A C 1
ATOM 1550 O O . GLU A 1 198 ? 2.840 -16.195 20.235 1.00 92.69 198 GLU A O 1
ATOM 1555 N N . GLY A 1 199 ? 0.947 -16.867 19.284 1.00 92.88 199 GLY A N 1
ATOM 1556 C CA . GLY A 1 199 ? 0.313 -17.265 20.532 1.00 92.88 199 GLY A CA 1
ATOM 1557 C C . GLY A 1 199 ? -0.382 -16.106 21.246 1.00 92.88 199 GLY A C 1
ATOM 1558 O O . GLY A 1 199 ? -0.051 -14.930 21.097 1.00 92.88 199 GLY A O 1
ATOM 1559 N N . LEU A 1 200 ? -1.351 -16.476 22.083 1.00 92.00 200 LEU A N 1
ATOM 1560 C CA . LEU A 1 200 ? -2.275 -15.550 22.739 1.00 92.00 200 LEU A CA 1
ATOM 1561 C C . LEU A 1 200 ? -1.586 -14.487 23.611 1.00 92.00 200 LEU A C 1
ATOM 1563 O O . LEU A 1 200 ? -2.046 -13.354 23.679 1.00 92.00 200 LEU A O 1
ATOM 1567 N N . GLU A 1 201 ? -0.488 -14.849 24.278 1.00 90.75 201 GLU A N 1
ATOM 1568 C CA . GLU A 1 201 ? 0.230 -13.934 25.174 1.00 90.75 201 GLU A CA 1
ATOM 1569 C C . GLU A 1 201 ? 0.924 -12.797 24.423 1.00 90.75 201 GLU A C 1
ATOM 1571 O O . GLU A 1 201 ? 0.926 -11.671 24.908 1.00 90.75 201 GLU A O 1
ATOM 1576 N N . ARG A 1 202 ? 1.514 -13.087 23.256 1.00 90.12 202 ARG A N 1
ATOM 1577 C CA . ARG A 1 202 ? 2.169 -12.061 22.437 1.00 90.12 202 ARG A CA 1
ATOM 1578 C C . ARG A 1 202 ? 1.146 -11.181 21.743 1.00 90.12 202 ARG A C 1
ATOM 1580 O O . ARG A 1 202 ? 1.290 -9.975 21.804 1.00 90.12 202 ARG A O 1
ATOM 1587 N N . HIS A 1 203 ? 0.080 -11.774 21.207 1.00 90.19 203 HIS A N 1
ATOM 1588 C CA . HIS A 1 203 ? -1.008 -11.015 20.591 1.00 90.19 203 HIS A CA 1
ATOM 1589 C C . HIS A 1 203 ? -1.648 -9.989 21.545 1.00 90.19 203 HIS A C 1
ATOM 1591 O O . HIS A 1 203 ? -2.079 -8.927 21.113 1.00 90.19 203 HIS A O 1
ATOM 1597 N N . ALA A 1 204 ? -1.738 -10.302 22.841 1.00 90.00 204 ALA A N 1
ATOM 1598 C CA . ALA A 1 204 ? -2.342 -9.395 23.810 1.00 90.00 204 ALA A CA 1
ATOM 1599 C C . ALA A 1 204 ? -1.461 -8.186 24.179 1.00 90.00 204 ALA A C 1
ATOM 1601 O O . ALA A 1 204 ? -1.993 -7.261 24.787 1.00 90.00 204 ALA A O 1
ATOM 1602 N N . ARG A 1 205 ? -0.155 -8.204 23.879 1.00 89.00 205 ARG A N 1
ATOM 1603 C CA . ARG A 1 205 ? 0.838 -7.199 24.300 1.00 89.00 205 ARG A CA 1
ATOM 1604 C C . ARG A 1 205 ? 1.166 -6.221 23.182 1.00 89.00 205 ARG A C 1
ATOM 1606 O O . ARG A 1 205 ? 1.374 -5.039 23.529 1.00 89.00 205 ARG A O 1
#

pLDDT: mean 92.12, std 4.75, range [63.66, 98.62]

Secondary structure (DSSP, 8-state):
-EEEE--GGGHHHHHHHHTT-SS-SS-HHHHHHHHHTTTT-GGGEEEEEETTEEEEEEEEE--TT-SS--EEEEEEE-TT-TTHHHHHHHHHHHHHHHHHHTT-SSPPEE-----TTGGG-HHHHHHHHHHHHHHHTTT-------------GGG--PPPPTT------SSTHHHHHHHHHHHTT---HHHHHHHHHH-HHHHT-

Radius of gyration: 20.79 Å; Cα contacts (8 Å, |Δi|>4): 257; chains: 1; bounding box: 43×37×64 Å

Sequence (205 aa):
MVVRSAVESDHDRILAFIARDPIGWVDADTYRRYQTSGSYGIDRIWLAEGDGRLLACAVWYGSPTTDHPLILDCLWVDSDIGAKAALGGAVLRAGHAAFQSSGAQHIPEYHLFLKPAWQNDSENRLEVEWRRVAARSAGLTNELERLRYEWTSDVGLAPPSTRLVFSSQPGDEVFLDVFRRVAVGSLDQETQDTVAAEGLERHAR

Mean predicted aligned error: 5.31 Å